Protein AF-0000000076972219 (afdb_homodimer)

Sequence (368 aa):
ITGEPAECATISSIALSGAQHPRTIQLRALVGNQVVLILVDSGITHTFVDQALLSRISVTTKQLPVPLQVKVANGHIVQCTEIVPQLTWWMQGHNFTNPMQVFLLGGHDIILGMDWLEQWGVMKCHWAEKWIQFQHEGKEIKLQGVLPVQQEVPKEVSVDQLLKWEKGNDVWATAILNHIVMAPITGEPAECATISSIALSGAQHPRTIQLRALVGNQVVLILVDSGITHTFVDQALLSRISVTTKQLPVPLQVKVANGHIVQCTEIVPQLTWWMQGHNFTNPMQVFLLGGHDIILGMDWLEQWGVMKCHWAEKWIQFQHEGKEIKLQGVLPVQQEVPKEVSVDQLLKWEKGNDVWATAILNHIVMAP

Organism: Aegilops tauschii subsp. strangulata (NCBI:txid200361)

Nearest PDB structures (foldseek):
  3s8i-assembly1_B  TM=7.713E-01  e=3.560E-06  Homo sapiens
  7d66-assembly2_L  TM=7.701E-01  e=1.246E-05  Toxoplasma gondii GT1
  4z2z-assembly1_A  TM=7.563E-01  e=1.174E-05  Saccharomyces cerevisiae S288C
  7d66-assembly2_G  TM=7.243E-01  e=1.404E-05  Toxoplasma gondii GT1
  5yq8-assembly2_D  TM=7.476E-01  e=6.627E-05  Leishmania major

Solvent-accessible surface area (backbone atoms only — not comparable to full-atom values): 19389 Å² total; per-residue (Å²): 134,82,70,68,75,55,54,65,36,27,47,20,0,16,57,11,39,25,61,82,49,70,61,38,40,32,34,67,31,30,39,85,91,40,80,39,47,30,38,50,22,41,46,17,47,50,28,33,30,17,50,78,50,50,81,76,37,99,72,71,73,42,75,44,94,55,46,30,35,22,28,22,24,85,63,48,73,44,76,31,46,36,27,28,70,72,44,58,38,38,41,93,91,42,80,47,72,44,55,25,37,40,38,82,24,81,36,32,45,29,36,42,9,30,64,58,53,38,71,36,51,64,29,40,32,26,48,72,77,18,32,40,32,33,57,52,96,91,35,80,45,73,50,68,25,58,66,66,70,73,64,63,71,67,69,86,72,49,74,64,56,57,52,52,45,67,69,49,82,49,66,68,58,58,58,54,44,52,64,62,59,66,52,126,132,81,70,69,75,57,54,66,36,28,47,19,0,16,58,11,39,23,62,82,49,69,61,37,40,32,34,65,31,29,40,86,93,39,81,39,46,31,36,49,21,42,46,16,48,50,27,34,30,18,51,77,51,49,80,75,38,100,73,70,72,41,75,45,95,56,46,29,34,23,28,22,26,87,64,47,73,41,76,31,46,36,27,28,70,72,45,59,36,39,42,94,91,41,79,47,72,43,55,24,36,39,38,80,22,83,35,34,44,28,37,40,8,30,65,58,53,38,70,36,50,64,27,40,33,27,49,72,76,18,32,41,30,33,57,53,95,90,35,80,45,73,49,66,26,58,65,65,70,73,65,63,71,67,70,86,72,51,74,62,56,58,53,51,48,68,69,43,88,53,67,66,58,59,58,54,42,54,65,63,60,66,52,126

InterPro domains:
  IPR021109 Aspartic peptidase domain superfamily [G3DSA:2.40.70.10] (14-144)
  IPR021109 Aspartic peptidase domain superfamily [SSF50630] (22-123)
  IPR032567 RTL1-related [PTHR15503] (34-151)

Radius of gyration: 21.76 Å; Cα contacts (8 Å, |Δi|>4): 841; chains: 2; bounding box: 70×51×50 Å

Structure (mmCIF, N/CA/C/O backbone):
data_AF-0000000076972219-model_v1
#
loop_
_entity.id
_entity.type
_entity.pdbx_description
1 polymer 'Peptidase A2 domain-containing protein'
#
loop_
_atom_site.group_PDB
_atom_site.id
_atom_site.type_symbol
_atom_site.label_atom_id
_atom_site.label_alt_id
_atom_site.label_comp_id
_atom_site.label_asym_id
_atom_site.label_entity_id
_atom_site.label_seq_id
_atom_site.pdbx_PDB_ins_code
_atom_site.Cartn_x
_atom_site.Cartn_y
_atom_site.Cartn_z
_atom_site.occupancy
_atom_site.B_iso_or_equiv
_atom_site.auth_seq_id
_atom_site.auth_comp_id
_atom_site.auth_asym_id
_atom_site.auth_atom_id
_atom_site.pdbx_PDB_model_num
ATOM 1 N N . ILE A 1 1 ? -34.969 -8.594 -4.055 1 29.05 1 ILE A N 1
ATOM 2 C CA . ILE A 1 1 ? -33.656 -8.82 -4.625 1 29.05 1 ILE A CA 1
ATOM 3 C C . ILE A 1 1 ? -32.656 -7.816 -4.035 1 29.05 1 ILE A C 1
ATOM 5 O O . ILE A 1 1 ? -32.719 -6.617 -4.316 1 29.05 1 ILE A O 1
ATOM 9 N N . THR A 1 2 ? -32.344 -7.801 -2.771 1 29.97 2 THR A N 1
ATOM 10 C CA . THR A 1 2 ? -31.422 -6.93 -2.037 1 29.97 2 THR A CA 1
ATOM 11 C C . THR A 1 2 ? -30.016 -7.004 -2.623 1 29.97 2 THR A C 1
ATOM 13 O O . THR A 1 2 ? -29.375 -8.047 -2.555 1 29.97 2 THR A O 1
ATOM 16 N N . GLY A 1 3 ? -29.812 -6.395 -3.727 1 30.91 3 GLY A N 1
ATOM 17 C CA . GLY A 1 3 ? -28.516 -6.418 -4.379 1 30.91 3 GLY A CA 1
ATOM 18 C C . GLY A 1 3 ? -27.375 -6.113 -3.43 1 30.91 3 GLY A C 1
ATOM 19 O O . GLY A 1 3 ? -27.5 -5.281 -2.529 1 30.91 3 GLY A O 1
ATOM 20 N N . GLU A 1 4 ? -26.641 -7.109 -3.104 1 35.5 4 GLU A N 1
ATOM 21 C CA . GLU A 1 4 ? -25.422 -6.965 -2.324 1 35.5 4 GLU A CA 1
ATOM 22 C C . GLU A 1 4 ? -24.625 -5.746 -2.777 1 35.5 4 GLU A C 1
ATOM 24 O O . GLU A 1 4 ? -24.453 -5.52 -3.979 1 35.5 4 GLU A O 1
ATOM 29 N N . PRO A 1 5 ? -24.531 -4.809 -1.929 1 36.31 5 PRO A N 1
ATOM 30 C CA . PRO A 1 5 ? -23.734 -3.641 -2.32 1 36.31 5 PRO A CA 1
ATOM 31 C C . PRO A 1 5 ? -22.406 -4.023 -2.947 1 36.31 5 PRO A C 1
ATOM 33 O O . PRO A 1 5 ? -21.797 -5.02 -2.551 1 36.31 5 PRO A O 1
ATOM 36 N N . ALA A 1 6 ? -22.219 -3.586 -4.105 1 41.25 6 ALA A N 1
ATOM 37 C CA . ALA A 1 6 ? -20.969 -3.752 -4.863 1 41.25 6 ALA A CA 1
ATOM 38 C C . ALA A 1 6 ? -19.766 -3.332 -4.031 1 41.25 6 ALA A C 1
ATOM 40 O O . ALA A 1 6 ? -19.766 -2.258 -3.428 1 41.25 6 ALA A O 1
ATOM 41 N N . GLU A 1 7 ? -19.125 -4.387 -3.588 1 43.09 7 GLU A N 1
ATOM 42 C CA . GLU A 1 7 ? -17.875 -4.078 -2.895 1 43.09 7 GLU A CA 1
ATOM 43 C C . GLU A 1 7 ? -16.922 -3.295 -3.793 1 43.09 7 GLU A C 1
ATOM 45 O O . GLU A 1 7 ? -16.844 -3.562 -4.992 1 43.09 7 GLU A O 1
ATOM 50 N N . CYS A 1 8 ? -16.672 -2.1 -3.488 1 38.78 8 CYS A N 1
ATOM 51 C CA . CYS A 1 8 ? -15.734 -1.283 -4.25 1 38.78 8 CYS A CA 1
ATOM 52 C C . CYS A 1 8 ? -14.305 -1.518 -3.781 1 38.78 8 CYS A C 1
ATOM 54 O O . CYS A 1 8 ? -14.008 -1.41 -2.588 1 38.78 8 CYS A O 1
ATOM 56 N N . ALA A 1 9 ? -13.555 -2.309 -4.641 1 41.62 9 ALA A N 1
ATOM 57 C CA . ALA A 1 9 ? -12.125 -2.438 -4.383 1 41.62 9 ALA A CA 1
ATOM 58 C C . ALA A 1 9 ? -11.352 -1.281 -5.008 1 41.62 9 ALA A C 1
ATOM 60 O O . ALA A 1 9 ? -11.781 -0.706 -6.012 1 41.62 9 ALA A O 1
ATOM 61 N N . THR A 1 10 ? -10.391 -0.695 -4.301 1 42.25 10 THR A N 1
ATOM 62 C CA . THR A 1 10 ? -9.555 0.365 -4.848 1 42.25 10 THR A CA 1
ATOM 63 C C . THR A 1 10 ? -8.172 -0.17 -5.199 1 42.25 10 THR A C 1
ATOM 65 O O . THR A 1 10 ? -7.566 -0.907 -4.418 1 42.25 10 THR A O 1
ATOM 68 N N . ILE A 1 11 ? -7.746 -0.243 -6.477 1 41.88 11 ILE A N 1
ATOM 69 C CA . ILE A 1 11 ? -6.383 -0.553 -6.891 1 41.88 11 ILE A CA 1
ATOM 70 C C . ILE A 1 11 ? -5.605 0.742 -7.117 1 41.88 11 ILE A C 1
ATOM 72 O O . ILE A 1 11 ? -6.102 1.666 -7.766 1 41.88 11 ILE A O 1
ATOM 76 N N . SER A 1 12 ? -4.52 0.849 -6.352 1 43.19 12 SER A N 1
ATOM 77 C CA . SER A 1 12 ? -3.633 2 -6.496 1 43.19 12 SER A CA 1
ATOM 78 C C . SER A 1 12 ? -2.992 2.037 -7.879 1 43.19 12 SER A C 1
ATOM 80 O O . SER A 1 12 ? -2.789 0.994 -8.5 1 43.19 12 SER A O 1
ATOM 82 N N . SER A 1 13 ? -3.057 3.102 -8.469 1 42.66 13 SER A N 1
ATOM 83 C CA . SER A 1 13 ? -2.461 3.277 -9.789 1 42.66 13 SER A CA 1
ATOM 84 C C . SER A 1 13 ? -1.062 2.676 -9.852 1 42.66 13 SER A C 1
ATOM 86 O O . SER A 1 13 ? -0.647 2.156 -10.891 1 42.66 13 SER A O 1
ATOM 88 N N . ILE A 1 14 ? -0.285 2.801 -8.867 1 41.03 14 ILE A N 1
ATOM 89 C CA . ILE A 1 14 ? 1.08 2.289 -8.898 1 41.03 14 ILE A CA 1
ATOM 90 C C . ILE A 1 14 ? 1.061 0.776 -9.102 1 41.03 14 ILE A C 1
ATOM 92 O O . ILE A 1 14 ? 1.914 0.225 -9.797 1 41.03 14 ILE A O 1
ATOM 96 N N . ALA A 1 15 ? 0.106 0.193 -8.359 1 41.69 15 ALA A N 1
ATOM 97 C CA . ALA A 1 15 ? 0.019 -1.25 -8.57 1 41.69 15 ALA A CA 1
ATOM 98 C C . ALA A 1 15 ? -0.103 -1.582 -10.055 1 41.69 15 ALA A C 1
ATOM 100 O O . ALA A 1 15 ? 0.351 -2.639 -10.5 1 41.69 15 ALA A O 1
ATOM 101 N N . LEU A 1 16 ? -0.617 -0.613 -10.742 1 41.38 16 LEU A N 1
ATOM 102 C CA . LEU A 1 16 ? -0.906 -0.917 -12.141 1 41.38 16 LEU A CA 1
ATOM 103 C C . LEU A 1 16 ? 0.247 -0.488 -13.047 1 41.38 16 LEU A C 1
ATOM 105 O O . LEU A 1 16 ? 0.399 -1.004 -14.156 1 41.38 16 LEU A O 1
ATOM 109 N N . SER A 1 17 ? 0.929 0.525 -12.57 1 43 17 SER A N 1
ATOM 110 C CA . SER A 1 17 ? 1.94 0.974 -13.523 1 43 17 SER A CA 1
ATOM 111 C C . SER A 1 17 ? 3.076 -0.036 -13.641 1 43 17 SER A C 1
ATOM 113 O O . SER A 1 17 ? 3.914 0.065 -14.539 1 43 17 SER A O 1
ATOM 115 N N . GLY A 1 18 ? 2.965 -1.168 -13.461 1 41.31 18 GLY A N 1
ATOM 116 C CA . GLY A 1 18 ? 3.949 -2.227 -13.617 1 41.31 18 GLY A CA 1
ATOM 117 C C . GLY A 1 18 ? 5.367 -1.773 -13.32 1 41.31 18 GLY A C 1
ATOM 118 O O . GLY A 1 18 ? 6.332 -2.408 -13.75 1 41.31 18 GLY A O 1
ATOM 119 N N . ALA A 1 19 ? 5.543 -0.464 -12.977 1 40.56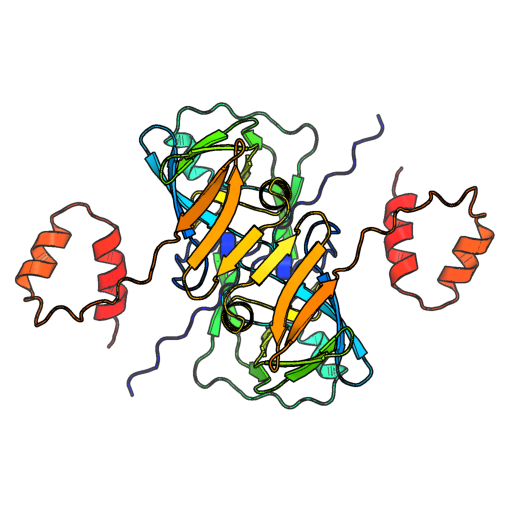 19 ALA A N 1
ATOM 120 C CA . ALA A 1 19 ? 6.945 -0.102 -12.773 1 40.56 19 ALA A CA 1
ATOM 121 C C . ALA A 1 19 ? 7.512 -0.772 -11.523 1 40.56 19 ALA A C 1
ATOM 123 O O . ALA A 1 19 ? 6.887 -0.746 -10.461 1 40.56 19 ALA A O 1
ATOM 124 N N . GLN A 1 20 ? 8.195 -1.859 -11.844 1 47.31 20 GLN A N 1
ATOM 125 C CA . GLN A 1 20 ? 9.016 -2.414 -10.773 1 47.31 20 GLN A CA 1
ATOM 126 C C . GLN A 1 20 ? 9.797 -1.318 -10.055 1 47.31 20 GLN A C 1
ATOM 128 O O . GLN A 1 20 ? 10.727 -0.737 -10.625 1 47.31 20 GLN A O 1
ATOM 133 N N . HIS A 1 21 ? 9.133 -0.581 -9.219 1 55.53 21 HIS A N 1
ATOM 134 C CA . HIS A 1 21 ? 9.906 0.407 -8.484 1 55.53 21 HIS A CA 1
ATOM 135 C C . HIS A 1 21 ? 10.688 -0.245 -7.348 1 55.53 21 HIS A C 1
ATOM 137 O O . HIS A 1 21 ? 10.102 -0.853 -6.449 1 55.53 21 HIS A O 1
ATOM 143 N N . PRO A 1 22 ? 11.961 -0.119 -7.523 1 63.09 22 PRO A N 1
ATOM 144 C CA . PRO A 1 22 ? 12.875 -0.78 -6.59 1 63.09 22 PRO A CA 1
ATOM 145 C C . PRO A 1 22 ? 12.625 -0.369 -5.141 1 63.09 22 PRO A C 1
ATOM 147 O O . PRO A 1 22 ? 13.164 -0.995 -4.219 1 63.09 22 PRO A O 1
ATOM 150 N N . ARG A 1 23 ? 11.562 0.491 -4.961 1 82.19 23 ARG A N 1
ATOM 151 C CA . ARG A 1 23 ? 11.477 0.93 -3.57 1 82.19 23 ARG A CA 1
ATOM 152 C C . ARG A 1 23 ? 10.398 0.162 -2.82 1 82.19 23 ARG A C 1
ATOM 154 O O . ARG A 1 23 ? 10.477 0.002 -1.601 1 82.19 23 ARG A O 1
ATOM 161 N N . THR A 1 24 ? 9.414 -0.461 -3.523 1 90.62 24 THR A N 1
ATOM 162 C CA . THR A 1 24 ? 8.359 -1.229 -2.867 1 90.62 24 THR A CA 1
ATOM 163 C C . THR A 1 24 ? 8.805 -2.674 -2.646 1 90.62 24 THR A C 1
ATOM 165 O O . THR A 1 24 ? 9.781 -3.127 -3.244 1 90.62 24 THR A O 1
ATOM 168 N N . ILE A 1 25 ? 8.148 -3.314 -1.753 1 94.31 25 ILE A N 1
ATOM 169 C CA . ILE A 1 25 ? 8.445 -4.73 -1.558 1 94.31 25 ILE A CA 1
ATOM 170 C C . ILE A 1 25 ? 7.789 -5.555 -2.658 1 94.31 25 ILE A C 1
ATOM 172 O O . ILE A 1 25 ? 6.559 -5.613 -2.748 1 94.31 25 ILE A O 1
ATOM 176 N N . GLN A 1 26 ? 8.617 -6.07 -3.455 1 93.44 26 GLN A N 1
ATOM 177 C CA . GLN A 1 26 ? 8.227 -7.02 -4.488 1 93.44 26 GLN A CA 1
ATOM 178 C C . GLN A 1 26 ? 8.773 -8.414 -4.195 1 93.44 26 GLN A C 1
ATOM 180 O O . GLN A 1 26 ? 9.977 -8.578 -3.979 1 93.44 26 GLN A O 1
ATOM 185 N N . LEU A 1 27 ? 7.859 -9.359 -4.188 1 95.81 27 LEU A N 1
ATOM 186 C CA . LEU A 1 27 ? 8.234 -10.734 -3.883 1 95.81 27 LEU A CA 1
ATOM 187 C C . LEU A 1 27 ? 8.227 -11.594 -5.141 1 95.81 27 LEU A C 1
ATOM 189 O O . LEU A 1 27 ? 7.246 -11.594 -5.891 1 95.81 27 LEU A O 1
ATOM 193 N N . ARG A 1 28 ? 9.328 -12.266 -5.383 1 94.69 28 ARG A N 1
ATOM 194 C CA . ARG A 1 28 ? 9.367 -13.242 -6.465 1 94.69 28 ARG A CA 1
ATOM 195 C C . ARG A 1 28 ? 8.711 -14.555 -6.039 1 94.69 28 ARG A C 1
ATOM 197 O O . ARG A 1 28 ? 8.945 -15.039 -4.93 1 94.69 28 ARG A O 1
ATOM 204 N N . ALA A 1 29 ? 7.863 -15.055 -6.949 1 96.94 29 ALA A N 1
ATOM 205 C CA . ALA A 1 29 ? 7.117 -16.266 -6.625 1 96.94 29 ALA A CA 1
ATOM 206 C C . ALA A 1 29 ? 6.891 -17.125 -7.871 1 96.94 29 ALA A C 1
ATOM 208 O O . ALA A 1 29 ? 7.227 -16.703 -8.984 1 96.94 29 ALA A O 1
ATOM 209 N N . LEU A 1 30 ? 6.445 -18.328 -7.602 1 96.5 30 LEU A N 1
ATOM 210 C CA . LEU A 1 30 ? 6.082 -19.25 -8.68 1 96.5 30 LEU A CA 1
ATOM 211 C C . LEU A 1 30 ? 4.59 -19.562 -8.641 1 96.5 30 LEU A C 1
ATOM 213 O O . LEU A 1 30 ? 4.051 -19.922 -7.586 1 96.5 30 LEU A O 1
ATOM 217 N N . VAL A 1 31 ? 3.959 -19.406 -9.734 1 96.62 31 VAL A N 1
ATOM 218 C CA . VAL A 1 31 ? 2.619 -19.938 -9.984 1 96.62 31 VAL A CA 1
ATOM 219 C C . VAL A 1 31 ? 2.678 -21.016 -11.062 1 96.62 31 VAL A C 1
ATOM 221 O O . VAL A 1 31 ? 2.875 -20.703 -12.242 1 96.62 31 VAL A O 1
ATOM 224 N N . GLY A 1 32 ? 2.365 -22.219 -10.586 1 91.25 32 GLY A N 1
ATOM 225 C CA . GLY A 1 32 ? 2.74 -23.266 -11.516 1 91.25 32 GLY A CA 1
ATOM 226 C C . GLY A 1 32 ? 4.199 -23.203 -11.938 1 91.25 32 GLY A C 1
ATOM 227 O O . GLY A 1 32 ? 5.094 -23.219 -11.086 1 91.25 32 GLY A O 1
ATOM 228 N N . ASN A 1 33 ? 4.457 -23.031 -13.227 1 89.88 33 ASN A N 1
ATOM 229 C CA . ASN A 1 33 ? 5.82 -22.938 -13.734 1 89.88 33 ASN A CA 1
ATOM 230 C C . ASN A 1 33 ? 6.184 -21.516 -14.125 1 89.88 33 ASN A C 1
ATOM 232 O O . ASN A 1 33 ? 7.215 -21.281 -14.758 1 89.88 33 ASN A O 1
ATOM 236 N N . GLN A 1 34 ? 5.355 -20.594 -13.719 1 94.31 34 GLN A N 1
ATOM 237 C CA . GLN A 1 34 ? 5.57 -19.203 -14.102 1 94.31 34 GLN A CA 1
ATOM 238 C C . GLN A 1 34 ? 6.164 -18.406 -12.945 1 94.31 34 GLN A C 1
ATOM 240 O O . GLN A 1 34 ? 5.629 -18.406 -11.836 1 94.31 34 GLN A O 1
ATOM 245 N N . VAL A 1 35 ? 7.305 -17.781 -13.266 1 94.31 35 VAL A N 1
ATOM 246 C CA . VAL A 1 35 ? 7.855 -16.828 -12.312 1 94.31 35 VAL A CA 1
ATOM 247 C C . VAL A 1 35 ? 7.047 -15.531 -12.344 1 94.31 35 VAL A C 1
ATOM 249 O O . VAL A 1 35 ? 6.812 -14.961 -13.414 1 94.31 35 VAL A O 1
ATOM 252 N N . VAL A 1 36 ? 6.605 -15.156 -11.164 1 93.75 36 VAL A N 1
ATOM 253 C CA . VAL A 1 36 ? 5.785 -13.945 -11.109 1 93.75 36 VAL A CA 1
ATOM 254 C C . VAL A 1 36 ? 6.348 -12.992 -10.062 1 93.75 36 VAL A C 1
ATOM 256 O O . VAL A 1 36 ? 7.09 -13.406 -9.164 1 93.75 36 VAL A O 1
ATOM 259 N N . LEU A 1 37 ? 6.059 -11.734 -10.219 1 91.94 37 LEU A N 1
ATOM 260 C CA . LEU A 1 37 ? 6.387 -10.695 -9.25 1 91.94 37 LEU A CA 1
ATOM 261 C C . LEU A 1 37 ? 5.133 -10.195 -8.547 1 91.94 37 LEU A C 1
ATOM 263 O O . LEU A 1 37 ? 4.141 -9.852 -9.195 1 91.94 37 LEU A O 1
ATOM 267 N N . ILE A 1 38 ? 5.227 -10.188 -7.215 1 95.12 38 ILE A N 1
ATOM 268 C CA . ILE A 1 38 ? 4.074 -9.852 -6.387 1 95.12 38 ILE A CA 1
ATOM 269 C C . ILE A 1 38 ? 4.352 -8.578 -5.602 1 95.12 38 ILE A C 1
ATOM 271 O O . ILE A 1 38 ? 5.348 -8.484 -4.879 1 95.12 38 ILE A O 1
ATOM 275 N N . LEU A 1 39 ? 3.543 -7.602 -5.75 1 92.69 39 LEU A N 1
ATOM 276 C CA . LEU A 1 39 ? 3.631 -6.375 -4.965 1 92.69 39 LEU A CA 1
ATOM 277 C C . LEU A 1 39 ? 2.846 -6.508 -3.666 1 92.69 39 LEU A C 1
ATOM 279 O O . LEU A 1 39 ? 1.716 -7 -3.664 1 92.69 39 LEU A O 1
ATOM 283 N N . VAL A 1 40 ? 3.449 -6.176 -2.531 1 95.69 40 VAL A N 1
ATOM 284 C CA . VAL A 1 40 ? 2.746 -6.051 -1.259 1 95.69 40 VAL A CA 1
ATOM 285 C C . VAL A 1 40 ? 2.225 -4.625 -1.096 1 95.69 40 VAL A C 1
ATOM 287 O O . VAL A 1 40 ? 3.01 -3.676 -1.015 1 95.69 40 VAL A O 1
ATOM 290 N N . ASP A 1 41 ? 0.918 -4.492 -1.043 1 90.94 41 ASP A N 1
ATOM 291 C CA . ASP A 1 41 ? 0.322 -3.16 -1.118 1 90.94 41 ASP A CA 1
ATOM 292 C C . ASP A 1 41 ? -0.724 -2.965 -0.022 1 90.94 41 ASP A C 1
ATOM 294 O O . ASP A 1 41 ? -1.854 -3.439 -0.144 1 90.94 41 ASP A O 1
ATOM 298 N N . SER A 1 42 ? -0.325 -2.152 0.995 1 94.06 42 SER A N 1
ATOM 299 C CA . SER A 1 42 ? -1.232 -1.891 2.109 1 94.06 42 SER A CA 1
ATOM 300 C C . SER A 1 42 ? -2.264 -0.829 1.744 1 94.06 42 SER A C 1
ATOM 302 O O . SER A 1 42 ? -3.146 -0.513 2.545 1 94.06 42 SER A O 1
ATOM 304 N N . GLY A 1 43 ? -2.211 -0.337 0.558 1 87.19 43 GLY A N 1
ATOM 305 C CA . GLY A 1 43 ? -3.117 0.714 0.125 1 87.19 43 GLY A CA 1
ATOM 306 C C . GLY A 1 43 ? -4.332 0.187 -0.616 1 87.19 43 GLY A C 1
ATOM 307 O O . GLY A 1 43 ? -5.258 0.942 -0.914 1 87.19 43 GLY A O 1
ATOM 308 N N . ILE A 1 44 ? -4.344 -1.072 -0.904 1 85.38 44 ILE A N 1
ATOM 309 C CA . ILE A 1 44 ? -5.488 -1.611 -1.63 1 85.38 44 ILE A CA 1
ATOM 310 C C . ILE A 1 44 ? -6.203 -2.648 -0.768 1 85.38 44 ILE A C 1
ATOM 312 O O . ILE A 1 44 ? -5.574 -3.33 0.045 1 85.38 44 ILE A O 1
ATOM 316 N N . THR A 1 45 ? -7.473 -2.801 -1.026 1 85.25 45 THR A N 1
ATOM 317 C CA . THR A 1 45 ? -8.305 -3.605 -0.137 1 85.25 45 THR A CA 1
ATOM 318 C C . THR A 1 45 ? -8.242 -5.082 -0.522 1 85.25 45 THR A C 1
ATOM 320 O O . THR A 1 45 ? -8.258 -5.957 0.346 1 85.25 45 THR A O 1
ATOM 323 N N . HIS A 1 46 ? -8.109 -5.32 -1.852 1 89.12 46 HIS A N 1
ATOM 324 C CA . HIS A 1 46 ? -8.195 -6.688 -2.346 1 89.12 46 HIS A CA 1
ATOM 325 C C . HIS A 1 46 ? -6.926 -7.082 -3.098 1 89.12 46 HIS A C 1
ATOM 327 O O . HIS A 1 46 ? -6.168 -6.219 -3.537 1 89.12 46 HIS A O 1
ATOM 333 N N . THR A 1 47 ? -6.789 -8.336 -3.16 1 93.19 47 THR A N 1
ATOM 334 C CA . THR A 1 47 ? -5.711 -8.914 -3.955 1 93.19 47 THR A CA 1
ATOM 335 C C . THR A 1 47 ? -6.133 -9.055 -5.414 1 93.19 47 THR A C 1
ATOM 337 O O . THR A 1 47 ? -7.258 -9.461 -5.703 1 93.19 47 THR A O 1
ATOM 340 N N . PHE A 1 48 ? -5.176 -8.695 -6.289 1 91.56 48 PHE A N 1
ATOM 341 C CA . PHE A 1 48 ? -5.465 -8.711 -7.719 1 91.56 48 PHE A CA 1
ATOM 342 C C . PHE A 1 48 ? -4.445 -9.555 -8.469 1 91.56 48 PHE A C 1
ATOM 344 O O . PHE A 1 48 ? -3.273 -9.609 -8.086 1 91.56 48 PHE A O 1
ATOM 351 N N . VAL A 1 49 ? -4.957 -10.156 -9.539 1 94.31 49 VAL A N 1
ATOM 352 C CA . VAL A 1 49 ? -4.09 -10.844 -10.492 1 94.31 49 VAL A CA 1
ATOM 353 C C . VAL A 1 49 ? -4.27 -10.242 -11.883 1 94.31 49 VAL A C 1
ATOM 355 O O . VAL A 1 49 ? -5.391 -9.93 -12.289 1 94.31 49 VAL A O 1
ATOM 358 N N . ASP A 1 50 ? -3.148 -10.117 -12.562 1 90.75 50 ASP A N 1
ATOM 359 C CA . ASP A 1 50 ? -3.184 -9.547 -13.906 1 90.75 50 ASP A CA 1
ATOM 360 C C . ASP A 1 50 ? -3.867 -10.5 -14.891 1 90.75 50 ASP A C 1
ATOM 362 O O . ASP A 1 50 ? -3.531 -11.688 -14.945 1 90.75 50 ASP A O 1
ATOM 366 N N . GLN A 1 51 ? -4.715 -9.938 -15.617 1 91.62 51 GLN A N 1
ATOM 367 C CA . GLN A 1 51 ? -5.418 -10.711 -16.625 1 91.62 51 GLN A CA 1
ATOM 368 C C . GLN A 1 51 ? -4.438 -11.391 -17.578 1 91.62 51 GLN A C 1
ATOM 370 O O . GLN A 1 51 ? -4.676 -12.516 -18.031 1 91.62 51 GLN A O 1
ATOM 375 N N . ALA A 1 52 ? -3.361 -10.75 -17.906 1 88.75 52 ALA A N 1
ATOM 376 C CA . ALA A 1 52 ? -2.371 -11.281 -18.844 1 88.75 52 ALA A CA 1
ATOM 377 C C . ALA A 1 52 ? -1.726 -12.547 -18.281 1 88.75 52 ALA A C 1
ATOM 379 O O . ALA A 1 52 ? -1.323 -13.43 -19.047 1 88.75 52 ALA A O 1
ATOM 380 N N . LEU A 1 53 ? -1.631 -12.68 -17.047 1 92.44 53 LEU A N 1
ATOM 381 C CA . LEU A 1 53 ? -1.037 -13.852 -16.406 1 92.44 53 LEU A CA 1
ATOM 382 C C . LEU A 1 53 ? -1.954 -15.062 -16.547 1 92.44 53 LEU A C 1
ATOM 384 O O . LEU A 1 53 ? -1.482 -16.203 -16.594 1 92.44 53 LEU A O 1
ATOM 388 N N . LEU A 1 54 ? -3.252 -14.852 -16.609 1 92.75 54 LEU A N 1
ATOM 389 C CA . LEU A 1 54 ? -4.223 -15.938 -16.625 1 92.75 54 LEU A CA 1
ATOM 390 C C . LEU A 1 54 ? -4.016 -16.844 -17.828 1 92.75 54 LEU A C 1
ATOM 392 O O . LEU A 1 54 ? -4.23 -18.047 -17.766 1 92.75 54 LEU A O 1
ATOM 396 N N . SER A 1 55 ? -3.635 -16.172 -18.906 1 88.81 55 SER A N 1
ATOM 397 C CA . SER A 1 55 ? -3.434 -16.938 -20.125 1 88.81 55 SER A CA 1
ATOM 398 C C . SER A 1 55 ? -2.211 -17.844 -20.016 1 88.81 55 SER A C 1
ATOM 400 O O . SER A 1 55 ? -2.066 -18.797 -20.781 1 88.81 55 SER A O 1
ATOM 402 N N . ARG A 1 56 ? -1.407 -17.562 -19.062 1 90.75 56 ARG A N 1
ATOM 403 C CA . ARG A 1 56 ? -0.144 -18.281 -18.938 1 90.75 56 ARG A CA 1
ATOM 404 C C . ARG A 1 56 ? -0.22 -19.344 -17.844 1 90.75 56 ARG A C 1
ATOM 406 O O . ARG A 1 56 ? 0.651 -20.203 -17.734 1 90.75 56 ARG A O 1
ATOM 413 N N . ILE A 1 57 ? -1.278 -19.172 -17.094 1 89.81 57 ILE A N 1
ATOM 414 C CA . ILE A 1 57 ? -1.384 -20.094 -15.969 1 89.81 57 ILE A CA 1
ATOM 415 C C . ILE A 1 57 ? -2.686 -20.891 -16.062 1 89.81 57 ILE A C 1
ATOM 417 O O . ILE A 1 57 ? -3.645 -20.438 -16.703 1 89.81 57 ILE A O 1
ATOM 421 N N . SER A 1 58 ? -2.773 -22.156 -15.695 1 87 58 SER A N 1
ATOM 422 C CA . SER A 1 58 ? -3.936 -23.047 -15.758 1 87 58 SER A CA 1
ATOM 423 C C . SER A 1 58 ? -4.855 -22.828 -14.562 1 87 58 SER A C 1
ATOM 425 O O . SER A 1 58 ? -4.879 -23.641 -13.633 1 87 58 SER A O 1
ATOM 427 N N . VAL A 1 59 ? -5.605 -21.641 -14.609 1 90.25 59 VAL A N 1
ATOM 428 C CA . VAL A 1 59 ? -6.527 -21.406 -13.5 1 90.25 59 VAL A CA 1
ATOM 429 C C . VAL A 1 59 ? -7.93 -21.141 -14.039 1 90.25 59 VAL A C 1
ATOM 431 O O . VAL A 1 59 ? -8.094 -20.719 -15.188 1 90.25 59 VAL A O 1
ATOM 434 N N . THR A 1 60 ? -8.93 -21.453 -13.234 1 91.88 60 THR A N 1
ATOM 435 C CA . THR A 1 60 ? -10.328 -21.188 -13.562 1 91.88 60 THR A CA 1
ATOM 436 C C . THR A 1 60 ? -10.805 -19.906 -12.906 1 91.88 60 THR A C 1
ATOM 438 O O . THR A 1 60 ? -10.5 -19.641 -11.742 1 91.88 60 THR A O 1
ATOM 441 N N . THR A 1 61 ? -11.461 -19.078 -13.695 1 95.31 61 THR A N 1
ATOM 442 C CA . THR A 1 61 ? -12.07 -17.859 -13.172 1 95.31 61 THR A CA 1
ATOM 443 C C . THR A 1 61 ? -13.57 -18.062 -12.969 1 95.31 61 THR A C 1
ATOM 445 O O . THR A 1 61 ? -14.172 -18.969 -13.547 1 95.31 61 THR A O 1
ATOM 448 N N . LYS A 1 62 ? -14.102 -17.344 -12.07 1 96.12 62 LYS A N 1
ATOM 449 C CA . LYS A 1 62 ? -15.539 -17.266 -11.852 1 96.12 62 LYS A CA 1
ATOM 450 C C . LYS A 1 62 ? -16.047 -15.836 -12 1 96.12 62 LYS A C 1
ATOM 452 O O . LYS A 1 62 ? -15.383 -14.891 -11.578 1 96.12 62 LYS A O 1
ATOM 457 N N . GLN A 1 63 ? -17.219 -15.766 -12.531 1 94.31 63 GLN A N 1
ATOM 458 C CA . GLN A 1 63 ? -17.859 -14.461 -12.609 1 94.31 63 GLN A CA 1
ATOM 459 C C . GLN A 1 63 ? -18.375 -14.023 -11.242 1 94.31 63 GLN A C 1
ATOM 461 O O . GLN A 1 63 ? -18.969 -14.82 -10.508 1 94.31 63 GLN A O 1
ATOM 466 N N . LEU A 1 64 ? -18.109 -12.781 -10.961 1 89.62 64 LEU A N 1
ATOM 467 C CA . LEU A 1 64 ? -18.656 -12.227 -9.727 1 89.62 64 LEU A CA 1
ATOM 468 C C . LEU A 1 64 ? -20.156 -11.93 -9.883 1 89.62 64 LEU A C 1
ATOM 470 O O . LEU A 1 64 ? -20.578 -11.422 -10.9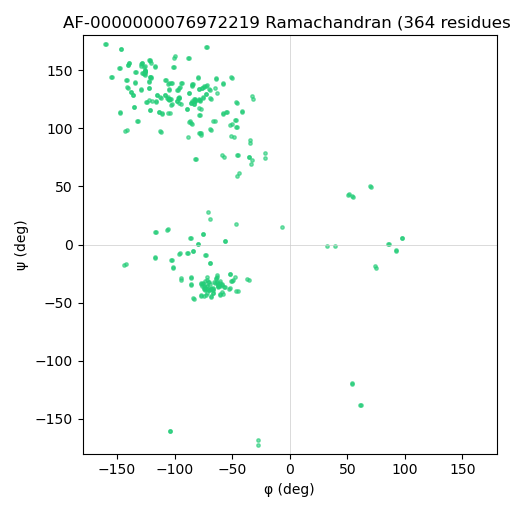22 1 89.62 64 LEU A O 1
ATOM 474 N N . PRO A 1 65 ? -20.922 -12.328 -8.867 1 87.38 65 PRO A N 1
ATOM 475 C CA . PRO A 1 65 ? -22.344 -11.977 -8.961 1 87.38 65 PRO A CA 1
ATOM 476 C C . PRO A 1 65 ? -22.562 -10.469 -9.078 1 87.38 65 PRO A C 1
ATOM 478 O O . PRO A 1 65 ? -23.453 -10.031 -9.82 1 87.38 65 PRO A O 1
ATOM 481 N N . VAL A 1 66 ? -21.844 -9.734 -8.312 1 83.19 66 VAL A N 1
ATOM 482 C CA . VAL A 1 66 ? -21.812 -8.273 -8.375 1 83.19 66 VAL A CA 1
ATOM 483 C C . VAL A 1 66 ? -20.406 -7.789 -8.68 1 83.19 66 VAL A C 1
ATOM 485 O O . VAL A 1 66 ? -19.453 -8.133 -7.973 1 83.19 66 VAL A O 1
ATOM 488 N N . PRO A 1 67 ? -20.375 -7.055 -9.734 1 82.5 67 PRO A N 1
ATOM 489 C CA . PRO A 1 67 ? -19.031 -6.57 -10.062 1 82.5 67 PRO A CA 1
ATOM 490 C C . PRO A 1 67 ? -18.406 -5.758 -8.938 1 82.5 67 PRO A C 1
ATOM 492 O O . PRO A 1 67 ? -19.109 -5.008 -8.242 1 82.5 67 PRO A O 1
ATOM 495 N N . LEU A 1 68 ? -17.156 -6.027 -8.758 1 79.44 68 LEU A N 1
ATOM 496 C CA . LEU A 1 68 ? -16.391 -5.199 -7.832 1 79.44 68 LEU A CA 1
ATOM 497 C C . LEU A 1 68 ? -16 -3.873 -8.477 1 79.44 68 LEU A C 1
ATOM 499 O O . LEU A 1 68 ? -15.477 -3.85 -9.594 1 79.44 68 LEU A O 1
ATOM 503 N N . GLN A 1 69 ? -16.375 -2.816 -7.809 1 76.88 69 GLN A N 1
ATOM 504 C CA . GLN A 1 69 ? -15.977 -1.497 -8.289 1 76.88 69 GLN A CA 1
ATOM 505 C C . GLN A 1 69 ? -14.594 -1.115 -7.773 1 76.88 69 GLN A C 1
ATOM 507 O O . GLN A 1 69 ? -14.352 -1.135 -6.562 1 76.88 69 GLN A O 1
ATOM 512 N N . VAL A 1 70 ? -13.812 -0.886 -8.789 1 71.69 70 VAL A N 1
ATOM 513 C CA . VAL A 1 70 ? -12.445 -0.498 -8.438 1 71.69 70 VAL A CA 1
ATOM 514 C C . VAL A 1 70 ? -12.211 0.964 -8.812 1 71.69 70 VAL A C 1
ATOM 516 O O . VAL A 1 70 ? -12.344 1.341 -9.977 1 71.69 70 VAL A O 1
ATOM 519 N N . LYS A 1 71 ? -12.055 1.731 -7.762 1 64.88 71 LYS A N 1
ATOM 520 C CA . LYS A 1 71 ? -11.703 3.125 -8.016 1 64.88 71 LYS A CA 1
ATOM 521 C C . LYS A 1 71 ? -10.203 3.279 -8.266 1 64.88 71 LYS A C 1
ATOM 523 O O . LYS A 1 71 ? -9.391 2.826 -7.457 1 64.88 71 LYS A O 1
ATOM 528 N N . VAL A 1 72 ? -9.938 3.895 -9.445 1 61.38 72 VAL A N 1
ATOM 529 C CA . VAL A 1 72 ? -8.539 4.086 -9.797 1 61.38 72 VAL A CA 1
ATOM 530 C C . VAL A 1 72 ? -8.117 5.52 -9.484 1 61.38 72 VAL A C 1
ATOM 532 O O . VAL A 1 72 ? -8.961 6.375 -9.219 1 61.38 72 VAL A O 1
ATOM 535 N N . ALA A 1 73 ? -6.816 5.84 -9.344 1 54.44 73 ALA A N 1
ATOM 536 C CA . ALA A 1 73 ? -6.234 7.098 -8.875 1 54.44 73 ALA A CA 1
ATOM 537 C C . ALA A 1 73 ? -6.84 8.289 -9.609 1 54.44 73 ALA A C 1
ATOM 539 O O . ALA A 1 73 ? -6.977 9.375 -9.031 1 54.44 73 ALA A O 1
ATOM 540 N N . ASN A 1 74 ? -7.234 8.141 -10.852 1 55.66 74 ASN A N 1
ATOM 541 C CA . ASN A 1 74 ? -7.742 9.273 -11.609 1 55.66 74 ASN A CA 1
ATOM 542 C C . ASN A 1 74 ? -9.234 9.484 -11.375 1 55.66 74 ASN A C 1
ATOM 544 O O . ASN A 1 74 ? -9.867 10.289 -12.062 1 55.66 74 ASN A O 1
ATOM 548 N N . GLY A 1 75 ? -9.742 8.711 -10.477 1 59.72 75 GLY A N 1
ATOM 549 C CA . GLY A 1 75 ? -11.141 8.898 -10.125 1 59.72 75 GLY A CA 1
ATOM 550 C C . GLY A 1 75 ? -12.086 8.031 -10.938 1 59.72 75 GLY A C 1
ATOM 551 O O . GLY A 1 75 ? -13.281 7.953 -10.641 1 59.72 75 GLY A O 1
ATOM 552 N N . HIS A 1 76 ? -11.477 7.352 -11.883 1 63.91 76 HIS A N 1
ATOM 553 C CA . HIS A 1 76 ? -12.312 6.48 -12.695 1 63.91 76 HIS A CA 1
ATOM 554 C C . HIS A 1 76 ? -12.617 5.176 -11.969 1 63.91 76 HIS A C 1
ATOM 556 O O . HIS A 1 76 ? -11.82 4.711 -11.156 1 63.91 76 HIS A O 1
ATOM 562 N N . ILE A 1 77 ? -13.836 4.738 -12.219 1 67.69 77 ILE A N 1
ATOM 563 C CA . ILE A 1 77 ? -14.258 3.473 -11.625 1 67.69 77 ILE A CA 1
ATOM 564 C C . ILE A 1 77 ? -14.219 2.369 -12.68 1 67.69 77 ILE A C 1
ATOM 566 O O . ILE A 1 77 ? -14.781 2.52 -13.766 1 67.69 77 ILE A O 1
ATOM 570 N N . VAL A 1 78 ? -13.414 1.386 -12.375 1 70.5 78 VAL A N 1
ATOM 571 C CA . VAL A 1 78 ? -13.336 0.21 -13.234 1 70.5 78 VAL A CA 1
ATOM 572 C C . VAL A 1 78 ? -14.008 -0.978 -12.547 1 70.5 78 VAL A C 1
ATOM 574 O O . VAL A 1 78 ? -13.898 -1.14 -11.328 1 70.5 78 VAL A O 1
ATOM 577 N N . GLN A 1 79 ? -14.695 -1.725 -13.43 1 77.5 79 GLN A N 1
ATOM 578 C CA . GLN A 1 79 ? -15.406 -2.875 -12.875 1 77.5 79 GLN A CA 1
ATOM 579 C C . GLN A 1 79 ? -14.586 -4.152 -13.039 1 77.5 79 GLN A C 1
ATOM 581 O O . GLN A 1 79 ? -14.078 -4.438 -14.125 1 77.5 79 GLN A O 1
ATOM 586 N N . CYS A 1 80 ? -14.438 -4.746 -11.93 1 83.25 80 CYS A N 1
ATOM 587 C CA . CYS A 1 80 ? -13.898 -6.102 -11.93 1 83.25 80 CYS A CA 1
ATOM 588 C C . CYS A 1 80 ? -15.016 -7.133 -11.891 1 83.25 80 CYS A C 1
ATOM 590 O O . CYS A 1 80 ? -15.844 -7.121 -10.984 1 83.25 80 CYS A O 1
ATOM 592 N N . THR A 1 81 ? -14.961 -8.062 -12.875 1 90.25 81 THR A N 1
ATOM 593 C CA . THR A 1 81 ? -16.109 -8.953 -13.008 1 90.25 81 THR A CA 1
ATOM 594 C C . THR A 1 81 ? -15.711 -10.398 -12.75 1 90.25 81 THR A C 1
ATOM 596 O O . THR A 1 81 ? -16.578 -11.273 -12.609 1 90.25 81 THR A O 1
ATOM 599 N N . GLU A 1 82 ? -14.445 -10.648 -12.695 1 94.81 82 GLU A N 1
ATOM 600 C CA . GLU A 1 82 ? -13.992 -12.023 -12.555 1 94.81 82 GLU A CA 1
ATOM 601 C C . GLU A 1 82 ? -13.062 -12.18 -11.352 1 94.81 82 GLU A C 1
ATOM 603 O O . GLU A 1 82 ? -12.383 -11.227 -10.961 1 94.81 82 GLU A O 1
ATOM 608 N N . ILE A 1 83 ? -13.109 -13.344 -10.781 1 95.19 83 ILE A N 1
ATOM 609 C CA . ILE A 1 83 ? -12.258 -13.68 -9.648 1 95.19 83 ILE A CA 1
ATOM 610 C C . ILE A 1 83 ? -11.641 -15.062 -9.859 1 95.19 83 ILE A C 1
ATOM 612 O O . ILE A 1 83 ? -12.258 -15.938 -10.477 1 95.19 83 ILE A O 1
ATOM 616 N N . VAL A 1 84 ? -10.383 -15.211 -9.531 1 97.19 84 VAL A N 1
ATOM 617 C CA . VAL A 1 84 ? -9.797 -16.531 -9.289 1 97.19 84 VAL A CA 1
ATOM 618 C C . VAL A 1 84 ? -10.016 -16.922 -7.832 1 97.19 84 VAL A C 1
ATOM 620 O O . VAL A 1 84 ? -9.344 -16.422 -6.934 1 97.19 84 VAL A O 1
ATOM 623 N N . PRO A 1 85 ? -10.898 -17.812 -7.574 1 96.5 85 PRO A N 1
ATOM 624 C CA . PRO A 1 85 ? -11.289 -18.078 -6.184 1 96.5 85 PRO A CA 1
ATOM 625 C C . PRO A 1 85 ? -10.125 -18.594 -5.336 1 96.5 85 PRO A C 1
ATOM 627 O O . PRO A 1 85 ? -10.078 -18.344 -4.129 1 96.5 85 PRO A O 1
ATOM 630 N N . GLN A 1 86 ? -9.281 -19.375 -5.957 1 96.56 86 GLN A N 1
ATOM 631 C CA . GLN A 1 86 ? -8.141 -19.953 -5.258 1 96.56 86 GLN A CA 1
ATOM 632 C C . GLN A 1 86 ? -6.906 -19.984 -6.152 1 96.56 86 GLN A C 1
ATOM 634 O O . GLN A 1 86 ? -6.754 -20.891 -6.98 1 96.56 86 GLN A O 1
ATOM 639 N N . LEU A 1 87 ? -6.105 -19.047 -5.961 1 97.31 87 LEU A N 1
ATOM 640 C CA . LEU A 1 87 ? -4.816 -19.078 -6.641 1 97.31 87 LEU A CA 1
ATOM 641 C C . LEU A 1 87 ? -3.697 -19.453 -5.672 1 97.31 87 LEU A C 1
ATOM 643 O O . LEU A 1 87 ? -3.551 -18.828 -4.617 1 97.31 87 LEU A O 1
ATOM 647 N N . THR A 1 88 ? -2.982 -20.469 -6.023 1 97.31 88 THR A N 1
ATOM 648 C CA . THR A 1 88 ? -1.88 -20.922 -5.188 1 97.31 88 THR A CA 1
ATOM 649 C C . THR A 1 88 ? -0.537 -20.531 -5.793 1 97.31 88 THR A C 1
ATOM 651 O O . THR A 1 88 ? -0.343 -20.625 -7.004 1 97.31 88 THR A O 1
ATOM 654 N N . TRP A 1 89 ? 0.4 -20.078 -4.922 1 97.31 89 TRP A N 1
ATOM 655 C CA . TRP A 1 89 ? 1.748 -19.766 -5.383 1 97.31 89 TRP A CA 1
ATOM 656 C C . TRP A 1 89 ? 2.791 -20.219 -4.367 1 97.31 89 TRP A C 1
ATOM 658 O O . TRP A 1 89 ? 2.473 -20.422 -3.189 1 97.31 89 TRP A O 1
ATOM 668 N N . TRP A 1 90 ? 3.971 -20.469 -4.871 1 97.62 90 TRP A N 1
ATOM 669 C CA . TRP A 1 90 ? 5.125 -20.812 -4.051 1 97.62 90 TRP A CA 1
ATOM 670 C C . TRP A 1 90 ? 6.094 -19.641 -3.947 1 97.62 90 TRP A C 1
ATOM 672 O O . TRP A 1 90 ? 6.391 -18.984 -4.949 1 97.62 90 TRP A O 1
ATOM 682 N N . MET A 1 91 ? 6.5 -19.438 -2.713 1 96.75 91 MET A N 1
ATOM 683 C CA . MET A 1 91 ? 7.406 -18.312 -2.482 1 96.75 91 MET A CA 1
ATOM 684 C C . MET A 1 91 ? 8.375 -18.625 -1.344 1 96.75 91 MET A C 1
ATOM 686 O O . MET A 1 91 ? 7.953 -18.781 -0.197 1 96.75 91 MET A O 1
ATOM 690 N N . GLN A 1 92 ? 9.711 -18.719 -1.727 1 96.88 92 GLN A N 1
ATOM 691 C CA . GLN A 1 92 ? 10.812 -18.875 -0.776 1 96.88 92 GLN A CA 1
ATOM 692 C C . GLN A 1 92 ? 10.539 -20.016 0.205 1 96.88 92 GLN A C 1
ATOM 694 O O . GLN A 1 92 ? 10.672 -19.844 1.418 1 96.88 92 GLN A O 1
ATOM 699 N N . GLY A 1 93 ? 10.062 -21.078 -0.229 1 96.94 93 GLY A N 1
ATOM 700 C CA . GLY A 1 93 ? 9.938 -22.281 0.564 1 96.94 93 GLY A CA 1
ATOM 701 C C . GLY A 1 93 ? 8.547 -22.469 1.152 1 96.94 93 GLY A C 1
ATOM 702 O O . GLY A 1 93 ? 8.297 -23.438 1.877 1 96.94 93 GLY A O 1
ATOM 703 N N . HIS A 1 94 ? 7.57 -21.594 0.796 1 97.88 94 HIS A N 1
ATOM 704 C CA . HIS A 1 94 ? 6.242 -21.641 1.396 1 97.88 94 HIS A CA 1
ATOM 705 C C . HIS A 1 94 ? 5.152 -21.531 0.332 1 97.88 94 HIS A C 1
ATOM 707 O O . HIS A 1 94 ? 5.316 -20.828 -0.665 1 97.88 94 HIS A O 1
ATOM 713 N N . ASN A 1 95 ? 4.035 -22.188 0.636 1 97.62 95 ASN A N 1
ATOM 714 C CA . ASN A 1 95 ? 2.861 -22.094 -0.228 1 97.62 95 ASN A CA 1
ATOM 715 C C . ASN A 1 95 ? 1.805 -21.156 0.354 1 97.62 95 ASN A C 1
ATOM 717 O O . ASN A 1 95 ? 1.558 -21.172 1.562 1 97.62 95 ASN A O 1
ATOM 721 N N . PHE A 1 96 ? 1.273 -20.422 -0.548 1 98.12 96 PHE A N 1
ATOM 722 C CA . PHE A 1 96 ? 0.171 -19.547 -0.189 1 98.12 96 PHE A CA 1
ATOM 723 C C . PHE A 1 96 ? -1.008 -19.734 -1.137 1 98.12 96 PHE A C 1
ATOM 725 O O . PHE A 1 96 ? -0.834 -20.203 -2.264 1 98.12 96 PHE A O 1
ATOM 732 N N . THR A 1 97 ? -2.201 -19.406 -0.642 1 97.75 97 THR A N 1
ATOM 733 C CA . THR A 1 97 ? -3.422 -19.422 -1.439 1 97.75 97 THR A CA 1
ATOM 734 C C . THR A 1 97 ? -4.324 -18.25 -1.073 1 97.75 97 THR A C 1
ATOM 736 O O . THR A 1 97 ? -4.477 -17.922 0.105 1 97.75 97 THR A O 1
ATOM 739 N N . ASN A 1 98 ? -4.824 -17.641 -2.072 1 97.81 98 ASN A N 1
ATOM 740 C CA . ASN A 1 98 ? -5.715 -16.5 -1.857 1 97.81 98 ASN A CA 1
ATOM 741 C C . ASN A 1 98 ? -6.66 -16.297 -3.039 1 97.81 98 ASN A C 1
ATOM 743 O O . ASN A 1 98 ? -6.297 -16.578 -4.184 1 97.81 98 ASN A O 1
ATOM 747 N N . PRO A 1 99 ? -7.91 -15.883 -2.75 1 97 99 PRO A N 1
ATOM 748 C CA . PRO A 1 99 ? -8.703 -15.383 -3.879 1 97 99 PRO A CA 1
ATOM 749 C C . PRO A 1 99 ? -8.109 -14.117 -4.504 1 97 99 PRO A C 1
ATOM 751 O O . PRO A 1 99 ? -7.527 -13.297 -3.797 1 97 99 PRO A O 1
ATOM 754 N N . MET A 1 100 ? -8.211 -14.016 -5.828 1 96.19 100 MET A N 1
ATOM 755 C CA . MET A 1 100 ? -7.652 -12.844 -6.484 1 96.19 100 MET A CA 1
ATOM 756 C C . MET A 1 100 ? -8.617 -12.305 -7.543 1 96.19 100 MET A C 1
ATOM 758 O O . MET A 1 100 ? -9.102 -13.062 -8.383 1 96.19 100 MET A O 1
ATOM 762 N N . GLN A 1 101 ? -8.875 -11.008 -7.449 1 92.38 101 GLN A N 1
ATOM 763 C CA . GLN A 1 101 ? -9.672 -10.344 -8.477 1 92.38 101 GLN A CA 1
ATOM 764 C C . GLN A 1 101 ? -8.875 -10.188 -9.773 1 92.38 101 GLN A C 1
ATOM 766 O O . GLN A 1 101 ? -7.699 -9.836 -9.742 1 92.38 101 GLN A O 1
ATOM 771 N N . VAL A 1 102 ? -9.57 -10.477 -10.883 1 92.56 102 VAL A N 1
ATOM 772 C CA . VAL A 1 102 ? -8.906 -10.352 -12.18 1 92.56 102 VAL A CA 1
ATOM 773 C C . VAL A 1 102 ? -8.977 -8.906 -12.664 1 92.56 102 VAL A C 1
ATOM 775 O O . VAL A 1 102 ? -10.07 -8.344 -12.781 1 92.56 102 VAL A O 1
ATOM 778 N N . PHE A 1 103 ? -7.805 -8.375 -12.906 1 85.62 103 PHE A N 1
ATOM 779 C CA . PHE A 1 103 ? -7.734 -6.977 -13.32 1 85.62 103 PHE A CA 1
ATOM 780 C C . PHE A 1 103 ? -6.57 -6.75 -14.273 1 85.62 103 PHE A C 1
ATOM 782 O O . PHE A 1 103 ? -5.609 -7.523 -14.281 1 85.62 103 PHE A O 1
ATOM 789 N N . LEU A 1 104 ? -6.707 -5.746 -15.156 1 81.06 104 LEU A N 1
ATOM 790 C CA . LEU A 1 104 ? -5.57 -5.352 -15.977 1 81.06 104 LEU A CA 1
ATOM 791 C C . LEU A 1 104 ? -4.594 -4.492 -15.18 1 81.06 104 LEU A C 1
ATOM 793 O O . LEU A 1 104 ? -4.77 -3.273 -15.086 1 81.06 104 LEU A O 1
ATOM 797 N N . LEU A 1 105 ? -3.609 -5.086 -14.648 1 74.44 105 LEU A N 1
ATOM 798 C CA . LEU A 1 105 ? -2.695 -4.387 -13.758 1 74.44 105 LEU A CA 1
ATOM 799 C C . LEU A 1 105 ? -1.6 -3.676 -14.539 1 74.44 105 LEU A C 1
ATOM 801 O O . LEU A 1 105 ? -1.068 -2.656 -14.094 1 74.44 105 LEU A O 1
ATOM 805 N N . GLY A 1 106 ? -1.241 -4.141 -15.664 1 67.69 106 GLY A N 1
ATOM 806 C CA . GLY A 1 106 ? -0.296 -3.5 -16.562 1 67.69 106 GLY A CA 1
ATOM 807 C C . GLY A 1 106 ? 1.142 -3.602 -16.094 1 67.69 106 GLY A C 1
ATOM 808 O O . GLY A 1 106 ? 2.072 -3.496 -16.891 1 67.69 106 GLY A O 1
ATOM 809 N N . GLY A 1 107 ? 1.536 -3.883 -14.828 1 69.12 107 GLY A N 1
ATOM 810 C CA . GLY A 1 107 ? 2.93 -3.852 -14.414 1 69.12 107 GLY A CA 1
ATOM 811 C C . GLY A 1 107 ? 3.271 -4.922 -13.391 1 69.12 107 GLY A C 1
ATOM 812 O O . GLY A 1 107 ? 4.445 -5.242 -13.195 1 69.12 107 GLY A O 1
ATOM 813 N N . HIS A 1 108 ? 2.371 -5.387 -12.859 1 81.88 108 HIS A N 1
ATOM 814 C CA . HIS A 1 108 ? 2.574 -6.453 -11.891 1 81.88 108 HIS A CA 1
ATOM 815 C C . HIS A 1 108 ? 1.746 -7.684 -12.234 1 81.88 108 HIS A C 1
ATOM 817 O O . HIS A 1 108 ? 0.663 -7.566 -12.812 1 81.88 108 HIS A O 1
ATOM 823 N N . ASP A 1 109 ? 2.334 -8.766 -11.828 1 91.25 109 ASP A N 1
ATOM 824 C CA . ASP A 1 109 ? 1.573 -9.992 -12.031 1 91.25 109 ASP A CA 1
ATOM 825 C C . ASP A 1 109 ? 0.465 -10.133 -10.992 1 91.25 109 ASP A C 1
ATOM 827 O O . ASP A 1 109 ? -0.66 -10.516 -11.32 1 91.25 109 ASP A O 1
ATOM 831 N N . ILE A 1 110 ? 0.847 -9.836 -9.797 1 94.12 110 ILE A N 1
ATOM 832 C CA . ILE A 1 110 ? -0.059 -9.961 -8.656 1 94.12 110 ILE A CA 1
ATOM 833 C C . ILE A 1 110 ? 0.168 -8.805 -7.688 1 94.12 110 ILE A C 1
ATOM 835 O O . ILE A 1 110 ? 1.303 -8.359 -7.5 1 94.12 110 ILE A O 1
ATOM 839 N N . ILE A 1 111 ? -0.886 -8.297 -7.117 1 92.19 111 ILE A N 1
ATOM 840 C CA . ILE A 1 111 ? -0.812 -7.336 -6.023 1 92.19 111 ILE A CA 1
ATOM 841 C C . ILE A 1 111 ? -1.537 -7.887 -4.797 1 92.19 111 ILE A C 1
ATOM 843 O O . ILE A 1 111 ? -2.74 -8.156 -4.848 1 92.19 111 ILE A O 1
ATOM 847 N N . LEU A 1 112 ? -0.802 -8.109 -3.754 1 95.75 112 LEU A N 1
ATOM 848 C CA . LEU A 1 112 ? -1.396 -8.539 -2.494 1 95.75 112 LEU A CA 1
ATOM 849 C C . LEU A 1 112 ? -1.916 -7.352 -1.696 1 95.75 112 LEU A C 1
ATOM 851 O O . LEU A 1 112 ? -1.159 -6.43 -1.387 1 95.75 112 LEU A O 1
ATOM 855 N N . GLY A 1 113 ? -3.188 -7.379 -1.416 1 93.88 113 GLY A N 1
ATOM 856 C CA . GLY A 1 113 ? -3.801 -6.289 -0.674 1 93.88 113 GLY A CA 1
ATOM 857 C C . GLY A 1 113 ? -4.086 -6.637 0.774 1 93.88 113 GLY A C 1
ATOM 858 O O . GLY A 1 113 ? -3.494 -7.57 1.321 1 93.88 113 GLY A O 1
ATOM 859 N N . MET A 1 114 ? -4.965 -5.871 1.341 1 94.06 114 MET A N 1
ATOM 860 C CA . MET A 1 114 ? -5.301 -5.965 2.76 1 94.06 114 MET A CA 1
ATOM 861 C C . MET A 1 114 ? -5.949 -7.309 3.078 1 94.06 114 MET A C 1
ATOM 863 O O . MET A 1 114 ? -5.758 -7.855 4.164 1 94.06 114 MET A O 1
ATOM 867 N N . ASP A 1 115 ? -6.688 -7.816 2.141 1 93.81 115 ASP A N 1
ATOM 868 C CA . ASP A 1 115 ? -7.336 -9.102 2.371 1 93.81 115 ASP A CA 1
ATOM 869 C C . ASP A 1 115 ? -6.301 -10.195 2.639 1 93.81 115 ASP A C 1
ATOM 871 O O . ASP A 1 115 ? -6.551 -11.117 3.414 1 93.81 115 ASP A O 1
ATOM 875 N N . TRP A 1 116 ? -5.188 -10.109 2.084 1 97.44 116 TRP A N 1
ATOM 876 C CA . TRP A 1 116 ? -4.098 -11.047 2.35 1 97.44 116 TRP A CA 1
ATOM 877 C C . TRP A 1 116 ? -3.322 -10.641 3.596 1 97.44 116 TRP A C 1
ATOM 879 O O . TRP A 1 116 ? -3.051 -11.469 4.465 1 97.44 116 TRP A O 1
ATOM 889 N N . LEU A 1 117 ? -2.975 -9.391 3.729 1 97.56 117 LEU A N 1
ATOM 890 C CA . LEU A 1 117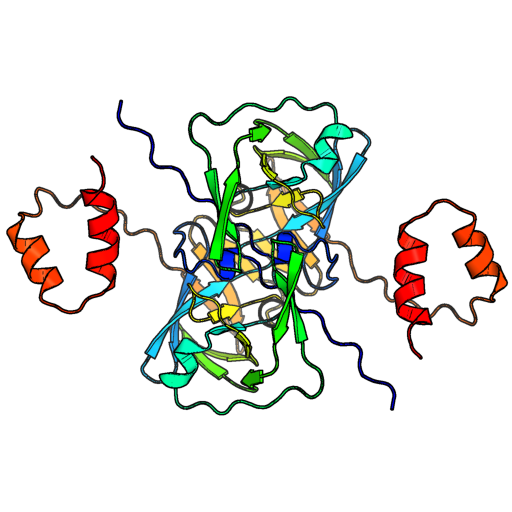 ? -2.156 -8.875 4.816 1 97.56 117 LEU A CA 1
ATOM 891 C C . LEU A 1 117 ? -2.811 -9.141 6.168 1 97.56 117 LEU A C 1
ATOM 893 O O . LEU A 1 117 ? -2.123 -9.445 7.148 1 97.56 117 LEU A O 1
ATOM 897 N N . GLU A 1 118 ? -4.066 -9.094 6.227 1 97.12 118 GLU A N 1
ATOM 898 C CA . GLU A 1 118 ? -4.797 -9.195 7.488 1 97.12 118 GLU A CA 1
ATOM 899 C C . GLU A 1 118 ? -4.766 -10.617 8.039 1 97.12 118 GLU A C 1
ATOM 901 O O . GLU A 1 118 ? -5.113 -10.844 9.195 1 97.12 118 GLU A O 1
ATOM 906 N N . GLN A 1 119 ? -4.285 -11.531 7.289 1 97.25 119 GLN A N 1
ATOM 907 C CA . GLN A 1 119 ? -4.367 -12.938 7.652 1 97.25 119 GLN A CA 1
ATOM 908 C C . GLN A 1 119 ? -3.227 -13.328 8.594 1 97.25 119 GLN A C 1
ATOM 910 O O . GLN A 1 119 ? -3.244 -14.414 9.18 1 97.25 119 GLN A O 1
ATOM 915 N N . TRP A 1 120 ? -2.293 -12.438 8.867 1 97.25 120 TRP A N 1
ATOM 916 C CA . TRP A 1 120 ? -1.03 -12.945 9.391 1 97.25 120 TRP A CA 1
ATOM 917 C C . TRP A 1 120 ? -0.781 -12.43 10.805 1 97.25 120 TRP A C 1
ATOM 919 O O . TRP A 1 120 ? 0.305 -12.617 11.359 1 97.25 120 TRP A O 1
ATOM 929 N N . GLY A 1 121 ? -1.79 -11.812 11.414 1 96.69 121 GLY A N 1
ATOM 930 C CA . GLY A 1 121 ? -1.548 -11.25 12.734 1 96.69 121 GLY A CA 1
ATOM 931 C C . GLY A 1 121 ? -0.483 -10.164 12.734 1 96.69 121 GLY A C 1
ATOM 932 O O . GLY A 1 121 ? -0.474 -9.297 11.867 1 96.69 121 GLY A O 1
ATOM 933 N N . VAL A 1 122 ? 0.337 -10.242 13.75 1 98.19 122 VAL A N 1
ATOM 934 C CA . VAL A 1 122 ? 1.421 -9.273 13.812 1 98.19 122 VAL A CA 1
ATOM 935 C C . VAL A 1 122 ? 2.479 -9.609 12.766 1 98.19 122 VAL A C 1
ATOM 937 O O . VAL A 1 122 ? 2.945 -10.75 12.688 1 98.19 122 VAL A O 1
ATOM 940 N N . MET A 1 123 ? 2.816 -8.648 12.031 1 98.69 123 MET A N 1
ATOM 941 C CA . MET A 1 123 ? 3.84 -8.766 10.992 1 98.69 123 MET A CA 1
ATOM 942 C C . MET A 1 123 ? 4.965 -7.766 11.227 1 98.69 123 MET A C 1
ATOM 944 O O . MET A 1 123 ? 4.711 -6.598 11.539 1 98.69 123 MET A O 1
ATOM 948 N N . LYS A 1 124 ? 6.184 -8.266 11.086 1 98.75 124 LYS A N 1
ATOM 949 C CA . LYS A 1 124 ? 7.328 -7.363 11.062 1 98.75 124 LYS A CA 1
ATOM 950 C C . LYS A 1 124 ? 7.738 -7.027 9.633 1 98.75 124 LYS A C 1
ATOM 952 O O . LYS A 1 124 ? 7.762 -7.902 8.766 1 98.75 124 LYS A O 1
ATOM 957 N N . CYS A 1 125 ? 7.977 -5.805 9.422 1 98.5 125 CYS A N 1
ATOM 958 C CA . CYS A 1 125 ? 8.422 -5.34 8.117 1 98.5 125 CYS A CA 1
ATOM 959 C C . CYS A 1 125 ? 9.672 -4.477 8.242 1 98.5 125 CYS A C 1
ATOM 961 O O . CYS A 1 125 ? 9.758 -3.617 9.117 1 98.5 125 CYS A O 1
ATOM 963 N N . HIS A 1 126 ? 10.656 -4.719 7.434 1 98.31 126 HIS A N 1
ATOM 964 C CA . HIS A 1 126 ? 11.75 -3.777 7.199 1 98.31 126 HIS A CA 1
ATOM 965 C C . HIS A 1 126 ? 11.695 -3.221 5.781 1 98.31 126 HIS A C 1
ATOM 967 O O . HIS A 1 126 ? 12.242 -3.824 4.852 1 98.31 126 HIS A O 1
ATOM 973 N N . TRP A 1 127 ? 11.133 -2.094 5.652 1 97.31 127 TRP A N 1
ATOM 974 C CA . TRP A 1 127 ? 10.773 -1.537 4.352 1 97.31 127 TRP A CA 1
ATOM 975 C C . TRP A 1 127 ? 12.016 -1.207 3.533 1 97.31 127 TRP A C 1
ATOM 977 O O . TRP A 1 127 ? 12.047 -1.435 2.322 1 97.31 127 TRP A O 1
ATOM 987 N N . ALA A 1 128 ? 13.023 -0.724 4.156 1 95.31 128 ALA A N 1
ATOM 988 C CA . ALA A 1 128 ? 14.258 -0.393 3.459 1 95.31 128 ALA A CA 1
ATOM 989 C C . ALA A 1 128 ? 14.984 -1.654 3 1 95.31 128 ALA A C 1
ATOM 991 O O . ALA A 1 128 ? 15.555 -1.688 1.908 1 95.31 128 ALA A O 1
ATOM 992 N N . GLU A 1 129 ? 14.938 -2.633 3.846 1 96.25 129 GLU A N 1
ATOM 993 C CA . GLU A 1 129 ? 15.625 -3.881 3.52 1 96.25 129 GLU A CA 1
ATOM 994 C C . GLU A 1 129 ? 14.703 -4.832 2.76 1 96.25 129 GLU A C 1
ATOM 996 O O . GLU A 1 129 ? 15.125 -5.918 2.355 1 96.25 129 GLU A O 1
ATOM 1001 N N . LYS A 1 130 ? 13.523 -4.57 2.609 1 96.75 130 LYS A N 1
ATOM 1002 C CA . LYS A 1 130 ? 12.555 -5.199 1.714 1 96.75 130 LYS A CA 1
ATOM 1003 C C . LYS A 1 130 ? 12.211 -6.613 2.178 1 96.75 130 LYS A C 1
ATOM 1005 O O . LYS A 1 130 ? 12.211 -7.551 1.376 1 96.75 130 LYS A O 1
ATOM 1010 N N . TRP A 1 131 ? 11.891 -6.695 3.467 1 97.94 131 TRP A N 1
ATOM 1011 C CA . TRP A 1 131 ? 11.414 -8.008 3.885 1 97.94 131 TRP A CA 1
ATOM 1012 C C . TRP A 1 131 ? 10.242 -7.887 4.848 1 97.94 131 TRP A C 1
ATOM 1014 O O . TRP A 1 131 ? 10.047 -6.84 5.473 1 97.94 131 TRP A O 1
ATOM 1024 N N . ILE A 1 132 ? 9.461 -8.961 4.871 1 98.62 132 ILE A N 1
ATOM 1025 C CA . ILE A 1 132 ? 8.352 -9.102 5.809 1 98.62 132 ILE A CA 1
ATOM 1026 C C . ILE A 1 132 ? 8.469 -10.43 6.559 1 98.62 132 ILE A C 1
ATOM 1028 O O . ILE A 1 132 ? 8.977 -11.414 6.02 1 98.62 132 ILE A O 1
ATOM 1032 N N . GLN A 1 133 ? 8.031 -10.438 7.766 1 98.81 133 GLN A N 1
ATOM 1033 C CA . GLN A 1 133 ? 8.125 -11.609 8.633 1 98.81 133 GLN A CA 1
ATOM 1034 C C . GLN A 1 133 ? 6.836 -11.805 9.43 1 98.81 133 GLN A C 1
ATOM 1036 O O . GLN A 1 133 ? 6.312 -10.852 10.016 1 98.81 133 GLN A O 1
ATOM 1041 N N . PHE A 1 134 ? 6.32 -13.008 9.438 1 98.56 134 PHE A N 1
ATOM 1042 C CA . PHE A 1 134 ? 5.062 -13.297 10.117 1 98.56 134 PHE A CA 1
ATOM 1043 C C . PHE A 1 134 ? 4.926 -14.789 10.398 1 98.56 134 PHE A C 1
ATOM 1045 O O . PHE A 1 134 ? 5.77 -15.586 9.977 1 98.56 134 PHE A O 1
ATOM 1052 N N . GLN A 1 135 ? 3.869 -15.125 11.156 1 98.38 135 GLN A N 1
ATOM 1053 C CA . GLN A 1 135 ? 3.588 -16.516 11.477 1 98.38 135 GLN A CA 1
ATOM 1054 C C . GLN A 1 135 ? 2.834 -17.203 10.336 1 98.38 135 GLN A C 1
ATOM 1056 O O . GLN A 1 135 ? 1.802 -16.703 9.883 1 98.38 135 GLN A O 1
ATOM 1061 N N . HIS A 1 136 ? 3.389 -18.281 9.852 1 96.81 136 HIS A N 1
ATOM 1062 C CA . HIS A 1 136 ? 2.791 -19.094 8.805 1 96.81 136 HIS A CA 1
ATOM 1063 C C . HIS A 1 136 ? 2.889 -20.578 9.148 1 96.81 136 HIS A C 1
ATOM 1065 O O . HIS A 1 136 ? 3.986 -21.109 9.352 1 96.81 136 HIS A O 1
ATOM 1071 N N . GLU A 1 137 ? 1.679 -21.219 9.273 1 95.19 137 GLU A N 1
ATOM 1072 C CA . GLU A 1 137 ? 1.604 -22.641 9.578 1 95.19 137 GLU A CA 1
ATOM 1073 C C . GLU A 1 137 ? 2.404 -22.984 10.836 1 95.19 137 GLU A C 1
ATOM 1075 O O . GLU A 1 137 ? 3.201 -23.922 10.836 1 95.19 137 GLU A O 1
ATOM 1080 N N . GLY A 1 138 ? 2.287 -22.141 11.805 1 94.5 138 GLY A N 1
ATOM 1081 C CA . GLY A 1 138 ? 2.859 -22.391 13.117 1 94.5 138 GLY A CA 1
ATOM 1082 C C . GLY A 1 138 ? 4.32 -21.984 13.227 1 94.5 138 GLY A C 1
ATOM 1083 O O . GLY A 1 138 ? 4.941 -22.156 14.273 1 94.5 138 GLY A O 1
ATOM 1084 N N . LYS A 1 139 ? 4.91 -21.453 12.164 1 96.94 139 LYS A N 1
ATOM 1085 C CA . LYS A 1 139 ? 6.305 -21.031 12.172 1 96.94 139 LYS A CA 1
ATOM 1086 C C . LYS A 1 139 ? 6.441 -19.578 11.727 1 96.94 139 LYS A C 1
ATOM 1088 O O . LYS A 1 139 ? 5.699 -19.109 10.859 1 96.94 139 LYS A O 1
ATOM 1093 N N . GLU A 1 140 ? 7.379 -19 12.328 1 97.75 140 GLU A N 1
ATOM 1094 C CA . GLU A 1 140 ? 7.73 -17.656 11.859 1 97.75 140 GLU A CA 1
ATOM 1095 C C . GLU A 1 140 ? 8.555 -17.719 10.578 1 97.75 140 GLU A C 1
ATOM 1097 O O . GLU A 1 140 ? 9.594 -18.391 10.531 1 97.75 140 GLU A O 1
ATOM 1102 N N . ILE A 1 141 ? 8.086 -17.062 9.578 1 98.31 141 ILE A N 1
ATOM 1103 C CA . ILE A 1 141 ? 8.828 -17.078 8.328 1 98.31 141 ILE A CA 1
ATOM 1104 C C . ILE A 1 141 ? 9.188 -15.641 7.938 1 98.31 141 ILE A C 1
ATOM 1106 O O . ILE A 1 141 ? 8.547 -14.688 8.391 1 98.31 141 ILE A O 1
ATOM 1110 N N . LYS A 1 142 ? 10.227 -15.539 7.109 1 98.56 142 LYS A N 1
ATOM 1111 C CA . LYS A 1 142 ? 10.68 -14.266 6.555 1 98.56 142 LYS A CA 1
ATOM 1112 C C . LYS A 1 142 ? 10.734 -14.32 5.031 1 98.56 142 LYS A C 1
ATOM 1114 O O . LYS A 1 142 ? 11.3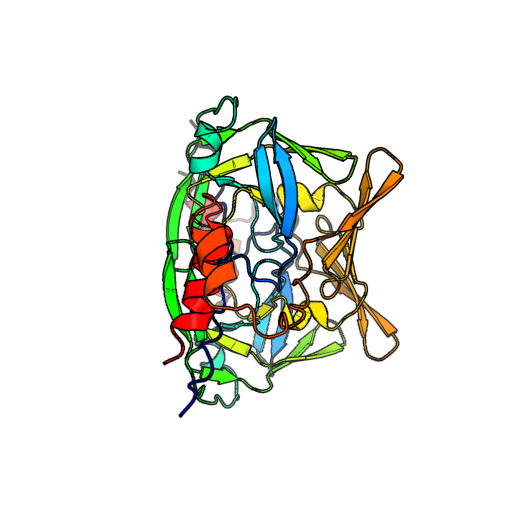28 -15.234 4.457 1 98.56 142 LYS A O 1
ATOM 1119 N N . LEU A 1 143 ? 10.031 -13.438 4.426 1 98.31 143 LEU A N 1
ATOM 1120 C CA . LEU A 1 143 ? 10.055 -13.305 2.971 1 98.31 143 LEU A CA 1
ATOM 1121 C C . LEU A 1 143 ? 10.852 -12.07 2.549 1 98.31 143 LEU A C 1
ATOM 1123 O O . LEU A 1 143 ? 10.578 -10.961 3.008 1 98.31 143 LEU A O 1
ATOM 1127 N N . GLN A 1 144 ? 11.805 -12.305 1.728 1 97.56 144 GLN A N 1
ATOM 1128 C CA . GLN A 1 144 ? 12.688 -11.242 1.247 1 97.56 144 GLN A CA 1
ATOM 1129 C C . GLN A 1 144 ? 12.25 -10.742 -0.124 1 97.56 144 GLN A C 1
ATOM 1131 O O . GLN A 1 144 ? 12.078 -11.531 -1.056 1 97.56 144 GLN A O 1
ATOM 1136 N N . GLY A 1 145 ? 12.008 -9.422 -0.172 1 96.25 145 GLY A N 1
ATOM 1137 C CA . GLY A 1 145 ? 11.734 -8.812 -1.462 1 96.25 145 GLY A CA 1
ATOM 1138 C C . GLY A 1 145 ? 12.961 -8.711 -2.35 1 96.25 145 GLY A C 1
ATOM 1139 O O . GLY A 1 145 ? 14.078 -8.945 -1.897 1 96.25 145 GLY A O 1
ATOM 1140 N N . VAL A 1 146 ? 12.672 -8.359 -3.584 1 90.44 146 VAL A N 1
ATOM 1141 C CA . VAL A 1 146 ? 13.734 -8.141 -4.555 1 90.44 146 VAL A CA 1
ATOM 1142 C C . VAL A 1 146 ? 14.531 -6.891 -4.188 1 90.44 146 VAL A C 1
ATOM 1144 O O . VAL A 1 146 ? 13.953 -5.84 -3.91 1 90.44 146 VAL A O 1
ATOM 1147 N N . LEU A 1 147 ? 15.805 -7.012 -4.051 1 87.69 147 LEU A N 1
ATOM 1148 C CA . LEU A 1 147 ? 16.688 -5.887 -3.738 1 87.69 147 LEU A CA 1
ATOM 1149 C C . LEU A 1 147 ? 17.25 -5.273 -5.012 1 87.69 147 LEU A C 1
ATOM 1151 O O . LEU A 1 147 ? 17.469 -5.98 -6 1 87.69 147 LEU A O 1
ATOM 1155 N N . PRO A 1 148 ? 17.25 -3.922 -4.902 1 70.88 148 PRO A N 1
ATOM 1156 C CA . PRO A 1 148 ? 17.859 -3.314 -6.082 1 70.88 148 PRO A CA 1
ATOM 1157 C C . PRO A 1 148 ? 19.266 -3.85 -6.355 1 70.88 148 PRO A C 1
ATOM 1159 O O . PRO A 1 148 ? 20 -4.16 -5.418 1 70.88 148 PRO A O 1
ATOM 1162 N N . VAL A 1 149 ? 19.438 -4.535 -7.414 1 56.5 149 VAL A N 1
ATOM 1163 C CA . VAL A 1 149 ? 20.766 -5.027 -7.773 1 56.5 149 VAL A CA 1
ATOM 1164 C C . VAL A 1 149 ? 21.781 -3.895 -7.676 1 56.5 149 VAL A C 1
ATOM 1166 O O . VAL A 1 149 ? 21.562 -2.811 -8.219 1 56.5 149 VAL A O 1
ATOM 1169 N N . GLN A 1 150 ? 22.391 -3.834 -6.469 1 46.62 150 GLN A N 1
ATOM 1170 C CA . GLN A 1 150 ? 23.531 -2.934 -6.559 1 46.62 150 GLN A CA 1
ATOM 1171 C C . GLN A 1 150 ? 24.203 -3.039 -7.922 1 46.62 150 GLN A C 1
ATOM 1173 O O . GLN A 1 150 ? 24.625 -4.125 -8.336 1 46.62 150 GLN A O 1
ATOM 1178 N N . GLN A 1 151 ? 23.625 -2.492 -8.898 1 38.06 151 GLN A N 1
ATOM 1179 C CA . GLN A 1 151 ? 24.438 -2.484 -10.109 1 38.06 151 GLN A CA 1
ATOM 1180 C C . GLN A 1 151 ? 25.922 -2.346 -9.773 1 38.06 151 GLN A C 1
ATOM 1182 O O . GLN A 1 151 ? 26.328 -1.342 -9.195 1 38.06 151 GLN A O 1
ATOM 1187 N N . GLU A 1 152 ? 26.547 -3.307 -9.203 1 35.25 152 GLU A N 1
ATOM 1188 C CA . GLU A 1 152 ? 27.938 -3.074 -9.562 1 35.25 152 GLU A CA 1
ATOM 1189 C C . GLU A 1 152 ? 28.062 -2.488 -10.969 1 35.25 152 GLU A C 1
ATOM 1191 O O . GLU A 1 152 ? 27.516 -3.035 -11.922 1 35.25 152 GLU A O 1
ATOM 1196 N N . VAL A 1 153 ? 28 -1.206 -11.094 1 34.19 153 VAL A N 1
ATOM 1197 C CA . VAL A 1 153 ? 28.484 -0.728 -12.383 1 34.19 153 VAL A CA 1
ATOM 1198 C C . VAL A 1 153 ? 29.406 -1.77 -13.016 1 34.19 153 VAL A C 1
ATOM 1200 O O . VAL A 1 153 ? 30.469 -2.072 -12.469 1 34.19 153 VAL A O 1
ATOM 1203 N N . PRO A 1 154 ? 28.875 -2.869 -13.547 1 35.25 154 PRO A N 1
ATOM 1204 C CA . PRO A 1 154 ? 29.922 -3.594 -14.25 1 35.25 154 PRO A CA 1
ATOM 1205 C C . PRO A 1 154 ? 30.969 -2.662 -14.867 1 35.25 154 PRO A C 1
ATOM 1207 O O . PRO A 1 154 ? 30.656 -1.53 -15.234 1 35.25 154 PRO A O 1
ATOM 1210 N N . LYS A 1 155 ? 32.312 -2.824 -14.648 1 34.53 155 LYS A N 1
ATOM 1211 C CA . LYS A 1 155 ? 33.219 -2.186 -15.586 1 34.53 155 LYS A CA 1
ATOM 1212 C C . LYS A 1 155 ? 32.594 -2.027 -16.969 1 34.53 155 LYS A C 1
ATOM 1214 O O . LYS A 1 155 ? 31.594 -2.697 -17.281 1 34.53 155 LYS A O 1
ATOM 1219 N N . GLU A 1 156 ? 33.312 -1.669 -18.141 1 32.56 156 GLU A N 1
ATOM 1220 C CA . GLU A 1 156 ? 33 -1.498 -19.547 1 32.56 156 GLU A CA 1
ATOM 1221 C C . GLU A 1 156 ? 32.156 -2.658 -20.078 1 32.56 156 GLU A C 1
ATOM 1223 O O . GLU A 1 156 ? 32.656 -3.785 -20.188 1 32.56 156 GLU A O 1
ATOM 1228 N N . VAL A 1 157 ? 31.109 -2.955 -19.641 1 34.09 157 VAL A N 1
ATOM 1229 C CA . VAL A 1 157 ? 30.438 -3.957 -20.469 1 34.09 157 VAL A CA 1
ATOM 1230 C C . VAL A 1 157 ? 30.516 -3.555 -21.938 1 34.09 157 VAL A C 1
ATOM 1232 O O . VAL A 1 157 ? 30.078 -2.463 -22.312 1 34.09 157 VAL A O 1
ATOM 1235 N N . SER A 1 158 ? 31.422 -4.172 -22.656 1 35.12 158 SER A N 1
ATOM 1236 C CA . SER A 1 158 ? 31.578 -3.939 -24.094 1 35.12 158 SER A CA 1
ATOM 1237 C C . SER A 1 158 ? 30.25 -4.059 -24.812 1 35.12 158 SER A C 1
ATOM 1239 O O . SER A 1 158 ? 29.312 -4.684 -24.312 1 35.12 158 SER A O 1
ATOM 1241 N N . VAL A 1 159 ? 30 -3.219 -25.844 1 36.44 159 VAL A N 1
ATOM 1242 C CA . VAL A 1 159 ? 28.891 -3.289 -26.797 1 36.44 159 VAL A CA 1
ATOM 1243 C C . VAL A 1 159 ? 28.562 -4.75 -27.094 1 36.44 159 VAL A C 1
ATOM 1245 O O . VAL A 1 159 ? 27.391 -5.117 -27.219 1 36.44 159 VAL A O 1
ATOM 1248 N N . ASP A 1 160 ? 29.578 -5.547 -27.016 1 38.88 160 ASP A N 1
ATOM 1249 C CA . ASP A 1 160 ? 29.453 -6.934 -27.453 1 38.88 160 ASP A CA 1
ATOM 1250 C C . ASP A 1 160 ? 28.641 -7.742 -26.438 1 38.88 160 ASP A C 1
ATOM 1252 O O . ASP A 1 160 ? 27.812 -8.578 -26.828 1 38.88 160 ASP A O 1
ATOM 1256 N N . GLN A 1 161 ? 28.812 -7.488 -25.203 1 41.53 161 GLN A N 1
ATOM 1257 C CA . GLN A 1 161 ? 28.094 -8.297 -24.219 1 41.53 161 GLN A CA 1
ATOM 1258 C C . GLN A 1 161 ? 26.625 -7.875 -24.125 1 41.53 161 GLN A C 1
ATOM 1260 O O . GLN A 1 161 ? 25.75 -8.719 -23.953 1 41.53 161 GLN A O 1
ATOM 1265 N N . LEU A 1 162 ? 26.469 -6.609 -24.312 1 41.66 162 LEU A N 1
ATOM 1266 C CA . LEU A 1 162 ? 25.094 -6.117 -24.391 1 41.66 162 LEU A CA 1
ATOM 1267 C C . LEU A 1 162 ? 24.359 -6.73 -25.594 1 41.66 162 LEU A C 1
ATOM 1269 O O . LEU A 1 162 ? 23.188 -7.09 -25.484 1 41.66 162 LEU A O 1
ATOM 1273 N N . LEU A 1 163 ? 25.031 -6.945 -26.656 1 38.09 163 LEU A N 1
ATOM 1274 C CA . LEU A 1 163 ? 24.5 -7.582 -27.859 1 38.09 163 LEU A CA 1
ATOM 1275 C C . LEU A 1 163 ? 24.234 -9.062 -27.609 1 38.09 163 LEU A C 1
ATOM 1277 O O . LEU A 1 163 ? 23.266 -9.617 -28.141 1 38.09 163 LEU A O 1
ATOM 1281 N N . LYS A 1 164 ? 24.953 -9.695 -26.812 1 43.19 164 LYS A N 1
ATOM 1282 C CA . LYS A 1 164 ? 24.703 -11.109 -26.562 1 43.19 164 LYS A CA 1
ATOM 1283 C C . LYS A 1 164 ? 23.469 -11.312 -25.703 1 43.19 164 LYS A C 1
ATOM 1285 O O . LYS A 1 164 ? 22.719 -12.281 -25.875 1 43.19 164 LYS A O 1
ATOM 1290 N N . TRP A 1 165 ? 23.297 -10.453 -24.734 1 40.62 165 TRP A N 1
ATOM 1291 C CA . TRP A 1 165 ? 22.078 -10.586 -23.938 1 40.62 165 TRP A CA 1
ATOM 1292 C C . TRP A 1 165 ? 20.844 -10.242 -24.766 1 40.62 165 TRP A C 1
ATOM 1294 O O . TRP A 1 165 ? 19.781 -10.82 -24.562 1 40.62 165 TRP A O 1
ATOM 1304 N N . GLU A 1 166 ? 20.828 -9.25 -25.688 1 37.12 166 GLU A N 1
ATOM 1305 C CA . GLU A 1 166 ? 19.734 -9.055 -26.625 1 37.12 166 GLU A CA 1
ATOM 1306 C C . GLU A 1 166 ? 19.422 -10.344 -27.391 1 37.12 166 GLU A C 1
ATOM 1308 O O . GLU A 1 166 ? 18.266 -10.594 -27.75 1 37.12 166 GLU A O 1
ATOM 1313 N N . LYS A 1 167 ? 20.484 -11.008 -27.688 1 40.25 167 LYS A N 1
ATOM 1314 C CA . LYS A 1 167 ? 20.172 -12.227 -28.406 1 40.25 167 LYS A CA 1
ATOM 1315 C C . LYS A 1 167 ? 19.453 -13.234 -27.516 1 40.25 167 LYS A C 1
ATOM 1317 O O . LYS A 1 167 ? 18.75 -14.117 -28.016 1 40.25 167 LYS A O 1
ATOM 1322 N N . GLY A 1 168 ? 19.812 -13.367 -26.25 1 34.47 168 GLY A N 1
ATOM 1323 C CA . GLY A 1 168 ? 19.078 -14.297 -25.391 1 34.47 168 GLY A CA 1
ATOM 1324 C C . GLY A 1 168 ? 17.875 -13.664 -24.719 1 34.47 168 GLY A C 1
ATOM 1325 O O . GLY A 1 168 ? 18.016 -12.734 -23.922 1 34.47 168 GLY A O 1
ATOM 1326 N N . ASN A 1 169 ? 16.594 -13.719 -25.281 1 33.34 169 ASN A N 1
ATOM 1327 C CA . ASN A 1 169 ? 15.195 -13.367 -25.094 1 33.34 169 ASN A CA 1
ATOM 1328 C C . ASN A 1 169 ? 14.938 -12.805 -23.703 1 33.34 169 ASN A C 1
ATOM 1330 O O . ASN A 1 169 ? 13.844 -12.969 -23.156 1 33.34 169 ASN A O 1
ATOM 1334 N N . ASP A 1 170 ? 16.016 -12.469 -23.078 1 34.06 170 ASP A N 1
ATOM 1335 C CA . ASP A 1 170 ? 15.711 -12 -21.734 1 34.06 170 ASP A CA 1
ATOM 1336 C C . ASP A 1 170 ? 15.156 -10.57 -21.766 1 34.06 170 ASP A C 1
ATOM 1338 O O . ASP A 1 170 ? 15.828 -9.648 -22.219 1 34.06 170 ASP A O 1
ATOM 1342 N N . VAL A 1 171 ? 13.891 -10.258 -21.766 1 34.56 171 VAL A N 1
ATOM 1343 C CA . VAL A 1 171 ? 13.07 -9.047 -21.797 1 34.56 171 VAL A CA 1
ATOM 1344 C C . VAL A 1 171 ? 13.555 -8.062 -20.734 1 34.56 171 VAL A C 1
ATOM 1346 O O . VAL A 1 171 ? 13.547 -6.852 -20.953 1 34.56 171 VAL A O 1
ATOM 1349 N N . TRP A 1 172 ? 14.062 -8.492 -19.688 1 34.06 172 TRP A N 1
ATOM 1350 C CA . TRP A 1 172 ? 14.484 -7.566 -18.641 1 34.06 172 TRP A CA 1
ATOM 1351 C C . TRP A 1 172 ? 15.711 -6.777 -19.062 1 34.06 172 TRP A C 1
ATOM 1353 O O . TRP A 1 172 ? 15.859 -5.605 -18.719 1 34.06 172 TRP A O 1
ATOM 1363 N N . ALA A 1 173 ? 16.625 -7.375 -19.891 1 33.38 173 ALA A N 1
ATOM 1364 C CA . ALA A 1 173 ? 17.828 -6.695 -20.344 1 33.38 173 ALA A CA 1
ATOM 1365 C C . ALA A 1 173 ? 17.484 -5.527 -21.266 1 33.38 173 ALA A C 1
ATOM 1367 O O . ALA A 1 173 ? 18.094 -4.457 -21.172 1 33.38 173 ALA A O 1
ATOM 1368 N N . THR A 1 174 ? 16.547 -5.711 -22.141 1 36.97 174 THR A N 1
ATOM 1369 C CA . THR A 1 174 ? 16.172 -4.637 -23.062 1 36.97 174 THR A CA 1
ATOM 1370 C C . THR A 1 174 ? 15.609 -3.443 -22.297 1 36.97 174 THR A C 1
ATOM 1372 O O . THR A 1 174 ? 15.891 -2.293 -22.641 1 36.97 174 THR A O 1
ATOM 1375 N N . ALA A 1 175 ? 14.93 -3.613 -21.219 1 33.53 175 ALA A N 1
ATOM 1376 C CA . ALA A 1 175 ? 14.32 -2.512 -20.484 1 33.53 175 ALA A CA 1
ATOM 1377 C C . ALA A 1 175 ? 15.367 -1.724 -19.703 1 33.53 175 ALA A C 1
ATOM 1379 O O . ALA A 1 175 ? 15.32 -0.492 -19.656 1 33.53 175 ALA A O 1
ATOM 1380 N N . ILE A 1 176 ? 16.344 -2.293 -19.234 1 34.06 176 ILE A N 1
ATOM 1381 C CA . ILE A 1 176 ? 17.438 -1.593 -18.578 1 34.06 176 ILE A CA 1
ATOM 1382 C C . ILE A 1 176 ? 18.266 -0.846 -19.625 1 34.06 176 ILE A C 1
ATOM 1384 O O . ILE A 1 176 ? 18.656 0.308 -19.406 1 34.06 176 ILE A O 1
ATOM 1388 N N . LEU A 1 177 ? 18.406 -1.403 -20.75 1 34.09 177 LEU A N 1
ATOM 1389 C CA . LEU A 1 177 ? 19.234 -0.789 -21.781 1 34.09 177 LEU A CA 1
ATOM 1390 C C . LEU A 1 177 ? 18.594 0.501 -22.297 1 34.09 177 LEU A C 1
ATOM 1392 O O . LEU A 1 177 ? 19.281 1.487 -22.531 1 34.09 177 LEU A O 1
ATOM 1396 N N . ASN A 1 178 ? 17.359 0.401 -22.516 1 35.25 178 ASN A N 1
ATOM 1397 C CA . ASN A 1 178 ? 16.734 1.619 -23.016 1 35.25 178 ASN A CA 1
ATOM 1398 C C . ASN A 1 178 ? 16.812 2.752 -21.984 1 35.25 178 ASN A C 1
ATOM 1400 O O . ASN A 1 178 ? 16.859 3.926 -22.359 1 35.25 178 ASN A O 1
ATOM 1404 N N . HIS A 1 179 ? 16.859 2.479 -20.75 1 33.16 179 HIS A N 1
ATOM 1405 C CA . HIS A 1 179 ? 17.016 3.545 -19.766 1 33.16 179 HIS A CA 1
ATOM 1406 C C . HIS A 1 179 ? 18.438 4.078 -19.75 1 33.16 179 HIS A C 1
ATOM 1408 O O . HIS A 1 179 ? 18.656 5.258 -19.453 1 33.16 179 HIS A O 1
ATOM 1414 N N . ILE A 1 180 ? 19.391 3.219 -19.922 1 32.91 180 ILE A N 1
ATOM 1415 C CA . ILE A 1 180 ? 20.766 3.701 -19.969 1 32.91 180 ILE A CA 1
ATOM 1416 C C . ILE A 1 180 ? 21.016 4.426 -21.281 1 32.91 180 ILE A C 1
ATOM 1418 O O . ILE A 1 180 ? 21.688 5.457 -21.312 1 32.91 180 ILE A O 1
ATOM 1422 N N . VAL A 1 181 ? 20.531 3.842 -22.406 1 30.98 181 VAL A N 1
ATOM 1423 C CA . VAL A 1 181 ? 20.906 4.41 -23.703 1 30.98 181 VAL A CA 1
ATOM 1424 C C . VAL A 1 181 ? 20.172 5.723 -23.922 1 30.98 181 VAL A C 1
ATOM 1426 O O . VAL A 1 181 ? 20.578 6.535 -24.766 1 30.98 181 VAL A O 1
ATOM 1429 N N . MET A 1 182 ? 18.922 5.77 -23.5 1 28.67 182 MET A N 1
ATOM 1430 C CA . MET A 1 182 ? 18.25 6.988 -23.953 1 28.67 182 MET A CA 1
ATOM 1431 C C . MET A 1 182 ? 18.719 8.195 -23.141 1 28.67 182 MET A C 1
ATOM 1433 O O . MET A 1 182 ? 18.031 9.203 -23.078 1 28.67 182 MET A O 1
ATOM 1437 N N . ALA A 1 183 ? 19.734 7.961 -22.344 1 29.02 183 ALA A N 1
ATOM 1438 C CA . ALA A 1 183 ? 20.344 9.242 -22 1 29.02 183 ALA A CA 1
ATOM 1439 C C . ALA A 1 183 ? 20.953 9.906 -23.234 1 29.02 183 ALA A C 1
ATOM 1441 O O . ALA A 1 183 ? 21.703 9.273 -23.984 1 29.02 183 ALA A O 1
ATOM 1442 N N . PRO A 1 184 ? 20.234 10.945 -23.656 1 32.25 184 PRO A N 1
ATOM 1443 C CA . PRO A 1 184 ? 21.031 11.656 -24.656 1 32.25 184 PRO A CA 1
ATOM 1444 C C . PRO A 1 184 ? 22.406 12.055 -24.125 1 32.25 184 PRO A C 1
ATOM 1446 O O . PRO A 1 184 ? 22.594 12.203 -22.906 1 32.25 184 PRO A O 1
ATOM 1449 N N . ILE B 1 1 ? 24.016 19.859 -19.609 1 28.97 1 ILE B N 1
ATOM 1450 C CA . ILE B 1 1 ? 22.781 19.953 -18.828 1 28.97 1 ILE B CA 1
ATOM 1451 C C . ILE B 1 1 ? 22.203 18.562 -18.625 1 28.97 1 ILE B C 1
ATOM 1453 O O . ILE B 1 1 ? 21.688 17.953 -19.578 1 28.97 1 ILE B O 1
ATOM 1457 N N . THR B 1 2 ? 22.828 17.625 -17.984 1 29.88 2 THR B N 1
ATOM 1458 C CA . THR B 1 2 ? 22.422 16.25 -17.719 1 29.88 2 THR B CA 1
ATOM 1459 C C . THR B 1 2 ? 21.109 16.203 -16.938 1 29.88 2 THR B C 1
ATOM 1461 O O . THR B 1 2 ? 21.047 16.672 -15.797 1 29.88 2 THR B O 1
ATOM 1464 N N . GLY B 1 3 ? 20.031 16.422 -17.594 1 30.08 3 GLY B N 1
ATOM 1465 C CA . GLY B 1 3 ? 18.734 16.422 -16.953 1 30.08 3 GLY B CA 1
ATOM 1466 C C . GLY B 1 3 ? 18.516 15.234 -16.031 1 30.08 3 GLY B C 1
ATOM 1467 O O . GLY B 1 3 ? 18.953 14.125 -16.328 1 30.08 3 GLY B O 1
ATOM 1468 N N . GLU B 1 4 ? 18.547 15.5 -14.789 1 35.31 4 GLU B N 1
ATOM 1469 C CA . GLU B 1 4 ? 18.219 14.5 -13.773 1 35.31 4 GLU B CA 1
ATOM 1470 C C . GLU B 1 4 ? 17 13.664 -14.195 1 35.31 4 GLU B C 1
ATOM 1472 O O . GLU B 1 4 ? 16.016 14.203 -14.68 1 35.31 4 GLU B O 1
ATOM 1477 N N . PRO B 1 5 ? 17.234 12.445 -14.398 1 35.38 5 PRO B N 1
ATOM 1478 C CA . PRO B 1 5 ? 16.109 11.602 -14.773 1 35.38 5 PRO B CA 1
ATOM 1479 C C . PRO B 1 5 ? 14.883 11.828 -13.875 1 35.38 5 PRO B C 1
ATOM 1481 O O . PRO B 1 5 ? 15.031 12.094 -12.68 1 35.38 5 PRO B O 1
ATOM 1484 N N . ALA B 1 6 ? 13.844 12.164 -14.484 1 40.22 6 ALA B N 1
ATOM 1485 C CA . ALA B 1 6 ? 12.547 12.367 -13.852 1 40.22 6 ALA B CA 1
ATOM 1486 C C . ALA B 1 6 ? 12.164 11.164 -13 1 40.22 6 ALA B C 1
ATOM 1488 O O . ALA B 1 6 ? 12.242 10.016 -13.453 1 40.22 6 ALA B O 1
ATOM 1489 N N . GLU B 1 7 ? 12.352 11.406 -11.719 1 42.34 7 GLU B N 1
ATOM 1490 C CA . GLU B 1 7 ? 11.891 10.359 -10.82 1 42.34 7 GLU B CA 1
ATOM 1491 C C . GLU B 1 7 ? 10.406 10.078 -11.008 1 42.34 7 GLU B C 1
ATOM 1493 O O . GLU B 1 7 ? 9.617 11 -11.234 1 42.34 7 GLU B O 1
ATOM 1498 N N . CYS B 1 8 ? 10.07 8.953 -11.469 1 38.34 8 CYS B N 1
ATOM 1499 C CA . CYS B 1 8 ? 8.672 8.57 -11.641 1 38.34 8 CYS B CA 1
ATOM 1500 C C . CYS B 1 8 ? 8.102 7.992 -10.352 1 38.34 8 CYS B C 1
ATOM 1502 O O . CYS B 1 8 ? 8.68 7.078 -9.766 1 38.34 8 CYS B O 1
ATOM 1504 N N . ALA B 1 9 ? 7.25 8.852 -9.664 1 41.22 9 ALA B N 1
ATOM 1505 C CA . ALA B 1 9 ? 6.496 8.336 -8.523 1 41.22 9 ALA B CA 1
ATOM 1506 C C . ALA B 1 9 ? 5.199 7.676 -8.977 1 41.22 9 ALA B C 1
ATOM 1508 O O . ALA B 1 9 ? 4.66 8.008 -10.031 1 41.22 9 ALA B O 1
ATOM 1509 N N . THR B 1 10 ? 4.844 6.543 -8.414 1 41.69 10 THR B N 1
ATOM 1510 C CA . THR B 1 10 ? 3.586 5.879 -8.734 1 41.69 10 THR B CA 1
ATOM 1511 C C . THR B 1 10 ? 2.584 6.035 -7.594 1 41.69 10 THR B C 1
ATOM 1513 O O . THR B 1 10 ? 2.936 5.871 -6.426 1 41.69 10 THR B O 1
ATOM 1516 N N . ILE B 1 11 ? 1.462 6.75 -7.73 1 40.88 11 ILE B N 1
ATOM 1517 C CA . ILE B 1 11 ? 0.363 6.793 -6.773 1 40.88 11 ILE B CA 1
ATOM 1518 C C . ILE B 1 11 ? -0.723 5.805 -7.184 1 40.88 11 ILE B C 1
ATOM 1520 O O . ILE B 1 11 ? -1.112 5.75 -8.352 1 40.88 11 ILE B O 1
ATOM 1524 N N . SER B 1 12 ? -0.988 4.906 -6.262 1 42.66 12 SER B N 1
ATOM 1525 C CA . SER B 1 12 ? -2.039 3.92 -6.48 1 42.66 12 SER B CA 1
ATOM 1526 C C . SER B 1 12 ? -3.41 4.586 -6.578 1 42.66 12 SER B C 1
ATOM 1528 O O . SER B 1 12 ? -3.631 5.652 -6 1 42.66 12 SER B O 1
ATOM 1530 N N . SER B 1 13 ? -4.145 4.223 -7.473 1 42.62 13 SER B N 1
ATOM 1531 C CA . SER B 1 13 ? -5.488 4.754 -7.664 1 42.62 13 SER B CA 1
ATOM 1532 C C . SER B 1 13 ? -6.262 4.785 -6.352 1 42.62 13 SER B C 1
ATOM 1534 O O . SER B 1 13 ? -7.062 5.695 -6.117 1 42.62 13 SER B O 1
ATOM 1536 N N . ILE B 1 14 ? -6.156 3.824 -5.535 1 40.84 14 ILE B N 1
ATOM 1537 C CA . ILE B 1 14 ? -6.91 3.766 -4.289 1 40.84 14 ILE B CA 1
ATOM 1538 C C . ILE B 1 14 ? -6.547 4.961 -3.41 1 40.84 14 ILE B C 1
ATOM 1540 O O . ILE B 1 14 ? -7.41 5.531 -2.74 1 40.84 14 ILE B O 1
ATOM 1544 N N . ALA B 1 15 ? -5.227 5.184 -3.393 1 41.22 15 ALA B N 1
ATOM 1545 C CA . ALA B 1 15 ? -4.844 6.352 -2.607 1 41.22 15 ALA B CA 1
ATOM 1546 C C . ALA B 1 15 ? -5.645 7.582 -3.027 1 41.22 15 ALA B C 1
ATOM 1548 O O . ALA B 1 15 ? -5.918 8.461 -2.207 1 41.22 15 ALA B O 1
ATOM 1549 N N . LEU B 1 16 ? -6.082 7.508 -4.285 1 41.47 16 LEU B N 1
ATOM 1550 C CA . LEU B 1 16 ? -6.719 8.711 -4.805 1 41.47 16 LEU B CA 1
ATOM 1551 C C . LEU B 1 16 ? -8.234 8.641 -4.637 1 41.47 16 LEU B C 1
ATOM 1553 O O . LEU B 1 16 ? -8.906 9.672 -4.598 1 41.47 16 LEU B O 1
ATOM 1557 N N . SER B 1 17 ? -8.703 7.438 -4.68 1 43.16 17 SER B N 1
ATOM 1558 C CA . SER B 1 17 ? -10.164 7.426 -4.637 1 43.16 17 SER B CA 1
ATOM 1559 C C . SER B 1 17 ? -10.68 7.863 -3.271 1 43.16 17 SER B C 1
ATOM 1561 O O . SER B 1 17 ? -11.875 8.133 -3.111 1 43.16 17 SER B O 1
ATOM 1563 N N . GLY B 1 18 ? -10.102 8.492 -2.504 1 41.53 18 GLY B N 1
ATOM 1564 C CA . GLY B 1 18 ? -10.523 9.047 -1.227 1 41.53 18 GLY B CA 1
ATOM 1565 C C . GLY B 1 18 ? -11.414 8.109 -0.434 1 41.53 18 GLY B C 1
ATOM 1566 O O . GLY B 1 18 ? -12.148 8.539 0.454 1 41.53 18 GLY B O 1
ATOM 1567 N N . ALA B 1 19 ? -11.727 6.902 -1.007 1 40.69 19 ALA B N 1
ATOM 1568 C CA . ALA B 1 19 ? -12.648 6.102 -0.21 1 40.69 19 ALA B CA 1
ATOM 1569 C C . ALA B 1 19 ? -11.977 5.59 1.062 1 40.69 19 ALA B C 1
ATOM 1571 O O . ALA B 1 19 ? -10.859 5.066 1.015 1 40.69 19 ALA B O 1
ATOM 1572 N N . GLN B 1 20 ? -12.312 6.355 2.1 1 47.62 20 GLN B N 1
ATOM 1573 C CA . GLN B 1 20 ? -11.969 5.801 3.406 1 47.62 20 GLN B CA 1
ATOM 1574 C C . GLN B 1 20 ? -12.359 4.328 3.5 1 47.62 20 GLN B C 1
ATOM 1576 O O . GLN B 1 20 ? -13.539 3.994 3.541 1 47.62 20 GLN B O 1
ATOM 1581 N N . HIS B 1 21 ? -11.578 3.475 2.904 1 56.25 21 HIS B N 1
ATOM 1582 C CA . HIS B 1 21 ? -11.922 2.066 3.064 1 56.25 21 HIS B CA 1
ATOM 1583 C C . HIS B 1 21 ? -11.469 1.542 4.426 1 56.25 21 HIS B C 1
ATOM 1585 O O . HIS B 1 21 ? -10.273 1.574 4.742 1 56.25 21 HIS B O 1
ATOM 1591 N N . PRO B 1 22 ? -12.477 1.168 5.129 1 63.75 22 PRO B N 1
ATOM 1592 C CA . PRO B 1 22 ? -12.234 0.739 6.508 1 63.75 22 PRO B CA 1
ATOM 1593 C C . PRO B 1 22 ? -11.227 -0.401 6.605 1 63.75 22 PRO B C 1
ATOM 1595 O O . PRO B 1 22 ? -10.758 -0.72 7.703 1 63.75 22 PRO B O 1
ATOM 1598 N N . ARG B 1 23 ? -10.688 -0.774 5.41 1 82.31 23 ARG B N 1
ATOM 1599 C CA . ARG B 1 23 ? -9.828 -1.945 5.57 1 82.31 23 ARG B CA 1
ATOM 1600 C C . ARG B 1 23 ? -8.359 -1.547 5.594 1 82.31 23 ARG B C 1
ATOM 1602 O O . ARG B 1 23 ? -7.527 -2.254 6.168 1 82.31 23 ARG B O 1
ATOM 1609 N N . THR B 1 24 ? -7.98 -0.341 5.094 1 90.81 24 THR B N 1
ATOM 1610 C CA . THR B 1 24 ? -6.594 0.111 5.109 1 90.81 24 THR B CA 1
ATOM 1611 C C . THR B 1 24 ? -6.281 0.843 6.414 1 90.81 24 THR B C 1
ATOM 1613 O O . THR B 1 24 ? -7.191 1.229 7.148 1 90.81 24 THR B O 1
ATOM 1616 N N . ILE B 1 25 ? -5.051 0.933 6.695 1 94.5 25 ILE B N 1
ATOM 1617 C CA . ILE B 1 25 ? -4.672 1.703 7.875 1 94.5 25 ILE B CA 1
ATOM 1618 C C . ILE B 1 25 ? -4.711 3.195 7.551 1 94.5 25 ILE B C 1
ATOM 1620 O O . ILE B 1 25 ? -3.934 3.678 6.727 1 94.5 25 ILE B O 1
ATOM 1624 N N . GLN B 1 26 ? -5.641 3.805 8.148 1 93.5 26 GLN B N 1
ATOM 1625 C CA . GLN B 1 26 ? -5.773 5.258 8.102 1 93.5 26 GLN B CA 1
ATOM 1626 C C . GLN B 1 26 ? -5.516 5.875 9.477 1 93.5 26 GLN B C 1
ATOM 1628 O O . GLN B 1 26 ? -6.121 5.469 10.469 1 93.5 26 GLN B O 1
ATOM 1633 N N . LEU B 1 27 ? -4.598 6.824 9.469 1 95.88 27 LEU B N 1
ATOM 1634 C CA . LEU B 1 27 ? -4.215 7.473 10.711 1 95.88 27 LEU B CA 1
ATOM 1635 C C . LEU B 1 27 ? -4.781 8.883 10.789 1 95.88 27 LEU B C 1
ATOM 1637 O O . LEU B 1 27 ? -4.629 9.672 9.852 1 95.88 27 LEU B O 1
ATOM 1641 N N . ARG B 1 28 ? -5.484 9.164 11.859 1 94.81 28 ARG B N 1
ATOM 1642 C CA . ARG B 1 28 ? -5.926 10.531 12.109 1 94.81 28 ARG B CA 1
ATOM 1643 C C . ARG B 1 28 ? -4.789 11.383 12.672 1 94.81 28 ARG B C 1
ATOM 1645 O O . ARG B 1 28 ? -4.047 10.938 13.547 1 94.81 28 ARG B O 1
ATOM 1652 N N . ALA B 1 29 ? -4.68 12.578 12.086 1 96.94 29 ALA B N 1
ATOM 1653 C CA . ALA B 1 29 ? -3.578 13.461 12.477 1 96.94 29 ALA B CA 1
ATOM 1654 C C . ALA B 1 29 ? -3.996 14.922 12.406 1 96.94 29 ALA B C 1
ATOM 1656 O O . ALA B 1 29 ? -5.098 15.242 11.953 1 96.94 29 ALA B O 1
ATOM 1657 N N . LEU B 1 30 ? -3.125 15.734 12.984 1 96.56 30 LEU B N 1
ATOM 1658 C CA . LEU B 1 30 ? -3.314 17.188 12.922 1 96.56 30 LEU B CA 1
ATOM 1659 C C . LEU B 1 30 ? -2.189 17.844 12.133 1 96.56 30 LEU B C 1
ATOM 1661 O O . LEU B 1 30 ? -1.012 17.578 12.383 1 96.56 30 LEU B O 1
ATOM 1665 N N . VAL B 1 31 ? -2.557 18.641 11.195 1 96.56 31 VAL B N 1
ATOM 1666 C CA . VAL B 1 31 ? -1.661 19.594 10.539 1 96.56 31 VAL B CA 1
ATOM 1667 C C . VAL B 1 31 ? -2.09 21.016 10.867 1 96.56 31 VAL B C 1
ATOM 1669 O O . VAL B 1 31 ? -3.113 21.5 10.367 1 96.56 31 VAL B O 1
ATOM 1672 N N . GLY B 1 32 ? -1.177 21.656 11.609 1 91.25 32 GLY B N 1
ATOM 1673 C CA . GLY B 1 32 ? -1.727 22.875 12.188 1 91.25 32 GLY B CA 1
ATOM 1674 C C . GLY B 1 32 ? -3.004 22.641 12.969 1 91.25 32 GLY B C 1
ATOM 1675 O O . GLY B 1 32 ? -3.029 21.812 13.898 1 91.25 32 GLY B O 1
ATOM 1676 N N . ASN B 1 33 ? -4.102 23.266 12.57 1 89.81 33 ASN B N 1
ATOM 1677 C CA . ASN B 1 33 ? -5.383 23.094 13.242 1 89.81 33 ASN B CA 1
ATOM 1678 C C . ASN B 1 33 ? -6.34 22.234 12.43 1 89.81 33 ASN B C 1
ATOM 1680 O O . ASN B 1 33 ? -7.531 22.156 12.742 1 89.81 33 ASN B O 1
ATOM 1684 N N . GLN B 1 34 ? -5.797 21.578 11.438 1 94.38 34 GLN B N 1
ATOM 1685 C CA . GLN B 1 34 ? -6.637 20.781 10.547 1 94.38 34 GLN B CA 1
ATOM 1686 C C . GLN B 1 34 ? -6.508 19.297 10.859 1 94.38 34 GLN B C 1
ATOM 1688 O O . GLN B 1 34 ? -5.402 18.766 10.914 1 94.38 34 GLN B O 1
ATOM 1693 N N . VAL B 1 35 ? -7.688 18.703 11.109 1 94.5 35 VAL B N 1
ATOM 1694 C CA . VAL B 1 35 ? -7.711 17.25 11.219 1 94.5 35 VAL B CA 1
ATOM 1695 C C . VAL B 1 35 ? -7.602 16.625 9.836 1 94.5 35 VAL B C 1
ATOM 1697 O O . VAL B 1 35 ? -8.344 16.984 8.922 1 94.5 35 VAL B O 1
ATOM 1700 N N . VAL B 1 36 ? -6.629 15.742 9.734 1 93.88 36 VAL B N 1
ATOM 1701 C CA . VAL B 1 36 ? -6.422 15.117 8.438 1 93.88 36 VAL B CA 1
ATOM 1702 C C . VAL B 1 36 ? -6.395 13.594 8.586 1 93.88 36 VAL B C 1
ATOM 1704 O O . VAL B 1 36 ? -6.164 13.078 9.688 1 93.88 36 VAL B O 1
ATOM 1707 N N . LEU B 1 37 ? -6.699 12.914 7.527 1 92.12 37 LEU B N 1
ATOM 1708 C CA . LEU B 1 37 ? -6.598 11.461 7.445 1 92.12 37 LEU B CA 1
ATOM 1709 C C . LEU B 1 37 ? -5.438 11.047 6.543 1 92.12 37 LEU B C 1
ATOM 1711 O O . LEU B 1 37 ? -5.32 11.531 5.414 1 92.12 37 LEU B O 1
ATOM 1715 N N . ILE B 1 38 ? -4.602 10.156 7.098 1 95.19 38 ILE B N 1
ATOM 1716 C CA . ILE B 1 38 ? -3.375 9.758 6.414 1 95.19 38 ILE B CA 1
ATOM 1717 C C . ILE B 1 38 ? -3.436 8.273 6.074 1 95.19 38 ILE B C 1
ATOM 1719 O O . ILE B 1 38 ? -3.631 7.434 6.961 1 95.19 38 ILE B O 1
ATOM 1723 N N . LEU B 1 39 ? -3.297 7.941 4.855 1 92.69 39 LEU B N 1
ATOM 1724 C CA . LEU B 1 39 ? -3.215 6.555 4.422 1 92.69 39 LEU B CA 1
ATOM 1725 C C . LEU B 1 39 ? -1.772 6.059 4.461 1 92.69 39 LEU B C 1
ATOM 1727 O O . LEU B 1 39 ? -0.859 6.754 4.012 1 92.69 39 LEU B O 1
ATOM 1731 N N . VAL B 1 40 ? -1.519 4.91 5.07 1 95.75 40 VAL B N 1
ATOM 1732 C CA . VAL B 1 40 ? -0.232 4.227 4.992 1 95.75 40 VAL B CA 1
ATOM 1733 C C . VAL B 1 40 ? -0.221 3.285 3.791 1 95.75 40 VAL B C 1
ATOM 1735 O O . VAL B 1 40 ? -0.996 2.326 3.738 1 95.75 40 VAL B O 1
ATOM 1738 N N . ASP B 1 41 ? 0.65 3.564 2.852 1 90.94 41 ASP B N 1
ATOM 1739 C CA . ASP B 1 41 ? 0.579 2.865 1.572 1 90.94 41 ASP B CA 1
ATOM 1740 C C . ASP B 1 41 ? 1.954 2.354 1.149 1 90.94 41 ASP B C 1
ATOM 1742 O O . ASP B 1 41 ? 2.779 3.119 0.647 1 90.94 41 ASP B O 1
ATOM 1746 N N . SER B 1 42 ? 2.113 1.004 1.27 1 94.12 42 SER B N 1
ATOM 1747 C CA . SER B 1 42 ? 3.387 0.391 0.903 1 94.12 42 SER B CA 1
ATOM 1748 C C . SER B 1 42 ? 3.498 0.208 -0.606 1 94.12 42 SER B C 1
ATOM 1750 O O . SER B 1 42 ? 4.527 -0.247 -1.107 1 9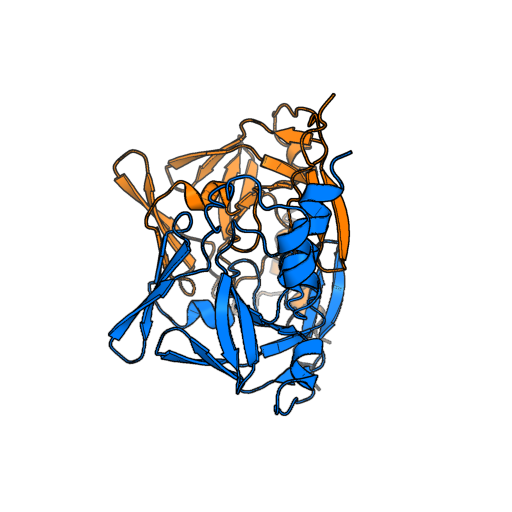4.12 42 SER B O 1
ATOM 1752 N N . GLY B 1 43 ? 2.514 0.611 -1.319 1 87.12 43 GLY B N 1
ATOM 1753 C CA . GLY B 1 43 ? 2.498 0.437 -2.764 1 87.12 43 GLY B CA 1
ATOM 1754 C C . GLY B 1 43 ? 2.975 1.664 -3.518 1 87.12 43 GLY B C 1
ATOM 1755 O O . GLY B 1 43 ? 3.154 1.62 -4.734 1 87.12 43 GLY B O 1
ATOM 1756 N N . ILE B 1 44 ? 3.18 2.742 -2.824 1 85.31 44 ILE B N 1
ATOM 1757 C CA . ILE B 1 44 ? 3.621 3.949 -3.518 1 85.31 44 ILE B CA 1
ATOM 1758 C C . ILE B 1 44 ? 5.012 4.348 -3.023 1 85.31 44 ILE B C 1
ATOM 1760 O O . ILE B 1 44 ? 5.355 4.109 -1.863 1 85.31 44 ILE B O 1
ATOM 1764 N N . THR B 1 45 ? 5.738 5.012 -3.883 1 85.38 45 THR B N 1
ATOM 1765 C CA . THR B 1 45 ? 7.148 5.266 -3.605 1 85.38 45 THR B CA 1
ATOM 1766 C C . THR B 1 45 ? 7.312 6.523 -2.758 1 85.38 45 THR B C 1
ATOM 1768 O O . THR B 1 45 ? 8.18 6.582 -1.888 1 85.38 45 THR B O 1
ATOM 1771 N N . HIS B 1 46 ? 6.414 7.512 -3.01 1 89.31 46 HIS B N 1
ATOM 1772 C CA . HIS B 1 46 ? 6.562 8.812 -2.369 1 89.31 46 HIS B CA 1
ATOM 1773 C C . HIS B 1 46 ? 5.332 9.164 -1.543 1 89.31 46 HIS B C 1
ATOM 1775 O O . HIS B 1 46 ? 4.254 8.602 -1.755 1 89.31 46 HIS B O 1
ATOM 1781 N N . THR B 1 47 ? 5.594 10.031 -0.661 1 93.25 47 THR B N 1
ATOM 1782 C CA . THR B 1 47 ? 4.516 10.602 0.136 1 93.25 47 THR B CA 1
ATOM 1783 C C . THR B 1 47 ? 3.857 11.766 -0.6 1 93.25 47 THR B C 1
ATOM 1785 O O . THR B 1 47 ? 4.547 12.594 -1.206 1 93.25 47 THR B O 1
ATOM 1788 N N . PHE B 1 48 ? 2.52 11.781 -0.508 1 91.56 48 PHE B N 1
ATOM 1789 C CA . PHE B 1 48 ? 1.756 12.797 -1.225 1 91.56 48 PHE B CA 1
ATOM 1790 C C . PHE B 1 48 ? 0.833 13.555 -0.274 1 91.56 48 PHE B C 1
ATOM 1792 O O . PHE B 1 48 ? 0.321 12.977 0.688 1 91.56 48 PHE B O 1
ATOM 1799 N N . VAL B 1 49 ? 0.648 14.812 -0.626 1 94.38 49 VAL B N 1
ATOM 1800 C CA . VAL B 1 49 ? -0.356 15.625 0.043 1 94.38 49 VAL B CA 1
ATOM 1801 C C . VAL B 1 49 ? -1.36 16.156 -0.98 1 94.38 49 VAL B C 1
ATOM 1803 O O . VAL B 1 49 ? -0.981 16.547 -2.084 1 94.38 49 VAL B O 1
ATOM 1806 N N . ASP B 1 50 ? -2.605 16.172 -0.568 1 90.81 50 ASP B N 1
ATOM 1807 C CA . ASP B 1 50 ? -3.664 16.641 -1.454 1 90.81 50 ASP B CA 1
ATOM 1808 C C . ASP B 1 50 ? -3.566 18.156 -1.667 1 90.81 50 ASP B C 1
ATOM 1810 O O . ASP B 1 50 ? -3.461 18.922 -0.704 1 90.81 50 ASP B O 1
ATOM 1814 N N . GLN B 1 51 ? -3.676 18.484 -2.877 1 91.69 51 GLN B N 1
ATOM 1815 C CA . GLN B 1 51 ? -3.641 19.906 -3.229 1 91.69 51 GLN B CA 1
ATOM 1816 C C . GLN B 1 51 ? -4.723 20.688 -2.488 1 91.69 51 GLN B C 1
ATOM 1818 O O . GLN B 1 51 ? -4.512 21.828 -2.094 1 91.69 51 GLN B O 1
ATOM 1823 N N . ALA B 1 52 ? -5.859 20.109 -2.291 1 88.94 52 ALA B N 1
ATOM 1824 C CA . ALA B 1 52 ? -6.98 20.766 -1.629 1 88.94 52 ALA B CA 1
ATOM 1825 C C . ALA B 1 52 ? -6.645 21.094 -0.178 1 88.94 52 ALA B C 1
ATOM 1827 O O . ALA B 1 52 ? -7.156 22.078 0.375 1 88.94 52 ALA B O 1
ATOM 1828 N N . LEU B 1 53 ? -5.832 20.359 0.429 1 92.56 53 LEU B N 1
ATOM 1829 C CA . LEU B 1 53 ? -5.438 20.594 1.814 1 92.56 53 LEU B CA 1
ATOM 1830 C C . LEU B 1 53 ? -4.527 21.812 1.927 1 92.56 53 LEU B C 1
ATOM 1832 O O . LEU B 1 53 ? -4.523 22.5 2.953 1 92.56 53 LEU B O 1
ATOM 1836 N N . LEU B 1 54 ? -3.775 22.125 0.895 1 92.81 54 LEU B N 1
ATOM 1837 C CA . LEU B 1 54 ? -2.789 23.203 0.938 1 92.81 54 LEU B CA 1
ATOM 1838 C C . LEU B 1 54 ? -3.459 24.547 1.207 1 92.81 54 LEU B C 1
ATOM 1840 O O . LEU B 1 54 ? -2.883 25.406 1.871 1 92.81 54 LEU B O 1
ATOM 1844 N N . SER B 1 55 ? -4.641 24.641 0.65 1 88.75 55 SER B N 1
ATOM 1845 C CA . SER B 1 55 ? -5.352 25.891 0.828 1 88.75 55 SER B CA 1
ATOM 1846 C C . SER B 1 55 ? -5.809 26.078 2.271 1 88.75 55 SER B C 1
ATOM 1848 O O . SER B 1 55 ? -6.113 27.188 2.699 1 88.75 55 SER B O 1
ATOM 1850 N N . ARG B 1 56 ? -5.789 25.016 2.975 1 90.75 56 ARG B N 1
ATOM 1851 C CA . ARG B 1 56 ? -6.324 25.047 4.332 1 90.75 56 ARG B CA 1
ATOM 1852 C C . ARG B 1 56 ? -5.203 25.094 5.363 1 90.75 56 ARG B C 1
ATOM 1854 O O . ARG B 1 56 ? -5.449 25.375 6.539 1 90.75 56 ARG B O 1
ATOM 1861 N N . ILE B 1 57 ? -4.059 24.812 4.816 1 89.81 57 ILE B N 1
ATOM 1862 C CA . ILE B 1 57 ? -2.939 24.766 5.754 1 89.81 57 ILE B CA 1
ATOM 1863 C C . ILE B 1 57 ? -1.888 25.797 5.348 1 89.81 57 ILE B C 1
ATOM 1865 O O . ILE B 1 57 ? -1.811 26.188 4.184 1 89.81 57 ILE B O 1
ATOM 1869 N N . SER B 1 58 ? -1.18 26.484 6.246 1 87.06 58 SER B N 1
ATOM 1870 C CA . SER B 1 58 ? -0.166 27.5 6.008 1 87.06 58 SER B CA 1
ATOM 1871 C C . SER B 1 58 ? 1.189 26.875 5.695 1 87.06 58 SER B C 1
ATOM 1873 O O . SER B 1 58 ? 2.086 26.875 6.543 1 87.06 58 SER B O 1
ATOM 1875 N N . VAL B 1 59 ? 1.277 26.297 4.41 1 90.31 59 VAL B N 1
ATOM 1876 C CA . VAL B 1 59 ? 2.566 25.719 4.055 1 90.31 59 VAL B CA 1
ATOM 1877 C C . VAL B 1 59 ? 3.062 26.328 2.74 1 90.31 59 VAL B C 1
ATOM 1879 O O . VAL B 1 59 ? 2.268 26.828 1.942 1 90.31 59 VAL B O 1
ATOM 1882 N N . THR B 1 60 ? 4.375 26.344 2.57 1 91.88 60 THR B N 1
ATOM 1883 C CA . THR B 1 60 ? 5.008 26.812 1.342 1 91.88 60 THR B CA 1
ATOM 1884 C C . THR B 1 60 ? 5.355 25.641 0.433 1 91.88 60 THR B C 1
ATOM 1886 O O . THR B 1 60 ? 5.859 24.609 0.899 1 91.88 60 THR B O 1
ATOM 1889 N N . THR B 1 61 ? 5.004 25.781 -0.841 1 95.44 61 THR B N 1
ATOM 1890 C CA . THR B 1 61 ? 5.383 24.781 -1.837 1 95.44 61 THR B CA 1
ATOM 1891 C C . THR B 1 61 ? 6.586 25.266 -2.648 1 95.44 61 THR B C 1
ATOM 1893 O O . THR B 1 61 ? 6.879 26.469 -2.686 1 95.44 61 THR B O 1
ATOM 1896 N N . LYS B 1 62 ? 7.316 24.359 -3.117 1 96.25 62 LYS B N 1
ATOM 1897 C CA . LYS B 1 62 ? 8.406 24.609 -4.051 1 96.25 62 LYS B CA 1
ATOM 1898 C C . LYS B 1 62 ? 8.203 23.859 -5.363 1 96.25 62 LYS B C 1
ATOM 1900 O O . LYS B 1 62 ? 7.754 22.719 -5.367 1 96.25 62 LYS B O 1
ATOM 1905 N N . GLN B 1 63 ? 8.602 24.531 -6.391 1 94.5 63 GLN B N 1
ATOM 1906 C CA . GLN B 1 63 ? 8.578 23.859 -7.691 1 94.5 63 GLN B CA 1
ATOM 1907 C C . GLN B 1 63 ? 9.703 22.844 -7.809 1 94.5 63 GLN B C 1
ATOM 1909 O O . GLN B 1 63 ? 10.844 23.109 -7.414 1 94.5 63 GLN B O 1
ATOM 1914 N N . LEU B 1 64 ? 9.328 21.719 -8.336 1 90 64 LEU B N 1
ATOM 1915 C CA . LEU B 1 64 ? 10.352 20.719 -8.602 1 90 64 LEU B CA 1
ATOM 1916 C C . LEU B 1 64 ? 11.156 21.078 -9.844 1 90 64 LEU B C 1
ATOM 1918 O O . LEU B 1 64 ? 10.594 21.516 -10.844 1 90 64 LEU B O 1
ATOM 1922 N N . PRO B 1 65 ? 12.5 20.938 -9.719 1 88 65 PRO B N 1
ATOM 1923 C CA . PRO B 1 65 ? 13.273 21.203 -10.938 1 88 65 PRO B CA 1
ATOM 1924 C C . PRO B 1 65 ? 12.883 20.297 -12.102 1 88 65 PRO B C 1
ATOM 1926 O O . PRO B 1 65 ? 12.844 20.75 -13.25 1 88 65 PRO B O 1
ATOM 1929 N N . VAL B 1 66 ? 12.656 19.062 -11.797 1 83.62 66 VAL B N 1
ATOM 1930 C CA . VAL B 1 66 ? 12.141 18.078 -12.742 1 83.62 66 VAL B CA 1
ATOM 1931 C C . VAL B 1 66 ? 10.836 17.484 -12.219 1 83.62 66 VAL B C 1
ATOM 1933 O O . VAL B 1 66 ? 10.789 16.969 -11.094 1 83.62 66 VAL B O 1
ATOM 1936 N N . PRO B 1 67 ? 9.898 17.625 -13.062 1 83 67 PRO B N 1
ATOM 1937 C CA . PRO B 1 67 ? 8.617 17.062 -12.602 1 83 67 PRO B CA 1
ATOM 1938 C C . PRO B 1 67 ? 8.703 15.578 -12.281 1 83 67 PRO B C 1
ATOM 1940 O O . PRO B 1 67 ? 9.406 14.828 -12.969 1 83 67 PRO B O 1
ATOM 1943 N N . LEU B 1 68 ? 8.047 15.258 -11.195 1 79.81 68 LEU B N 1
ATOM 1944 C CA . LEU B 1 68 ? 7.898 13.844 -10.867 1 79.81 68 LEU B CA 1
ATOM 1945 C C . LEU B 1 68 ? 6.789 13.203 -11.695 1 79.81 68 LEU B C 1
ATOM 1947 O O . LEU B 1 68 ? 5.68 13.734 -11.766 1 79.81 68 LEU B O 1
ATOM 1951 N N . GLN B 1 69 ? 7.164 12.156 -12.375 1 77 69 GLN B N 1
ATOM 1952 C CA . GLN B 1 69 ? 6.16 11.422 -13.133 1 77 69 GLN B CA 1
ATOM 1953 C C . GLN B 1 69 ? 5.457 10.383 -12.258 1 77 69 GLN B C 1
ATOM 1955 O O . GLN B 1 69 ? 6.109 9.547 -11.633 1 77 69 GLN B O 1
ATOM 1960 N N . VAL B 1 70 ? 4.184 10.617 -12.25 1 71.94 70 VAL B N 1
ATOM 1961 C CA . VAL B 1 70 ? 3.377 9.695 -11.461 1 71.94 70 VAL B CA 1
ATOM 1962 C C . VAL B 1 70 ? 2.508 8.844 -12.383 1 71.94 70 VAL B C 1
ATOM 1964 O O . VAL B 1 70 ? 1.691 9.375 -13.141 1 71.94 70 VAL B O 1
ATOM 1967 N N . LYS B 1 71 ? 2.857 7.586 -12.367 1 65 71 LYS B N 1
ATOM 1968 C CA . LYS B 1 71 ? 2.01 6.668 -13.125 1 65 71 LYS B CA 1
ATOM 1969 C C . LYS B 1 71 ? 0.792 6.242 -12.312 1 65 71 LYS B C 1
ATOM 1971 O O . LYS B 1 71 ? 0.932 5.773 -11.18 1 65 71 LYS B O 1
ATOM 1976 N N . VAL B 1 72 ? -0.378 6.484 -12.969 1 61.47 72 VAL B N 1
ATOM 1977 C CA . VAL B 1 72 ? -1.613 6.133 -12.273 1 61.47 72 VAL B CA 1
ATOM 1978 C C . VAL B 1 72 ? -2.131 4.793 -12.789 1 61.47 72 VAL B C 1
ATOM 1980 O O . VAL B 1 72 ? -1.646 4.281 -13.797 1 61.47 72 VAL B O 1
ATOM 1983 N N . ALA B 1 73 ? -3.033 4.078 -12.078 1 54.53 73 ALA B N 1
ATOM 1984 C CA . ALA B 1 73 ? -3.5 2.713 -12.312 1 54.53 73 ALA B CA 1
ATOM 1985 C C . ALA B 1 73 ? -3.955 2.533 -13.758 1 54.53 73 ALA B C 1
ATOM 1987 O O . ALA B 1 73 ? -3.805 1.451 -14.336 1 54.53 73 ALA B O 1
ATOM 1988 N N . ASN B 1 74 ? -4.477 3.568 -14.391 1 55.84 74 ASN B N 1
ATOM 1989 C CA . ASN B 1 74 ? -5 3.414 -15.742 1 55.84 74 ASN B CA 1
ATOM 1990 C C . ASN B 1 74 ? -3.9 3.584 -16.797 1 55.84 74 ASN B C 1
ATOM 1992 O O . ASN B 1 74 ? -4.184 3.643 -17.984 1 55.84 74 ASN B O 1
ATOM 1996 N N . GLY B 1 75 ? -2.711 3.717 -16.297 1 59.94 75 GLY B N 1
ATOM 1997 C CA . GLY B 1 75 ? -1.589 3.797 -17.219 1 59.94 75 GLY B CA 1
ATOM 1998 C C . GLY B 1 75 ? -1.23 5.219 -17.609 1 59.94 75 GLY B C 1
ATOM 1999 O O . GLY B 1 75 ? -0.2 5.457 -18.234 1 59.94 75 GLY B O 1
ATOM 2000 N N . HIS B 1 76 ? -2.066 6.121 -17.109 1 63.88 76 HIS B N 1
ATOM 2001 C CA . HIS B 1 76 ? -1.771 7.516 -17.406 1 63.88 76 HIS B CA 1
ATOM 2002 C C . HIS B 1 76 ? -0.669 8.055 -16.5 1 63.88 76 HIS B C 1
ATOM 2004 O O . HIS B 1 76 ? -0.525 7.617 -15.367 1 63.88 76 HIS B O 1
ATOM 2010 N N . ILE B 1 77 ? 0.125 8.898 -17.156 1 67.69 77 ILE B N 1
ATOM 2011 C CA . ILE B 1 77 ? 1.2 9.531 -16.391 1 67.69 77 ILE B CA 1
ATOM 2012 C C . ILE B 1 77 ? 0.812 10.969 -16.047 1 67.69 77 ILE B C 1
ATOM 2014 O O . ILE B 1 77 ? 0.41 11.734 -16.922 1 67.69 77 ILE B O 1
ATOM 2018 N N . VAL B 1 78 ? 0.794 11.211 -14.758 1 70.5 78 VAL B N 1
ATOM 2019 C CA . VAL B 1 78 ? 0.537 12.562 -14.281 1 70.5 78 VAL B CA 1
ATOM 2020 C C . VAL B 1 78 ? 1.821 13.156 -13.711 1 70.5 78 VAL B C 1
ATOM 2022 O O . VAL B 1 78 ? 2.607 12.461 -13.062 1 70.5 78 VAL B O 1
ATOM 2025 N N . GLN B 1 79 ? 1.928 14.453 -14.031 1 77.81 79 GLN B N 1
ATOM 2026 C CA . GLN B 1 79 ? 3.133 15.133 -13.562 1 77.81 79 GLN B CA 1
ATOM 2027 C C . GLN B 1 79 ? 2.875 15.875 -12.258 1 77.81 79 GLN B C 1
ATOM 2029 O O . GLN B 1 79 ? 1.895 16.609 -12.141 1 77.81 79 GLN B O 1
ATOM 2034 N N . CYS B 1 80 ? 3.703 15.539 -11.367 1 83.5 80 CYS B N 1
ATOM 2035 C CA . CYS B 1 80 ? 3.76 16.328 -10.133 1 83.5 80 CYS B CA 1
ATOM 2036 C C . CYS B 1 80 ? 4.863 17.375 -10.203 1 83.5 80 CYS B C 1
ATOM 2038 O O . CYS B 1 80 ? 6.027 17.047 -10.438 1 83.5 80 CYS B O 1
ATOM 2040 N N . THR B 1 81 ? 4.461 18.656 -9.938 1 90.5 81 THR B N 1
ATOM 2041 C CA . THR B 1 81 ? 5.426 19.719 -10.188 1 90.5 81 THR B CA 1
ATOM 2042 C C . THR B 1 81 ? 5.785 20.438 -8.898 1 90.5 81 THR B C 1
ATOM 2044 O O . THR B 1 81 ? 6.719 21.234 -8.867 1 90.5 81 THR B O 1
ATOM 2047 N N . GLU B 1 82 ? 5.051 20.172 -7.871 1 94.94 82 GLU B N 1
ATOM 2048 C CA . GLU B 1 82 ? 5.266 20.906 -6.629 1 94.94 82 GLU B CA 1
ATOM 2049 C C . GLU B 1 82 ? 5.504 19.953 -5.461 1 94.94 82 GLU B C 1
ATOM 2051 O O . GLU B 1 82 ? 5.012 18.828 -5.465 1 94.94 82 GLU B O 1
ATOM 2056 N N . ILE B 1 83 ? 6.277 20.422 -4.531 1 95.31 83 ILE B N 1
ATOM 2057 C CA . ILE B 1 83 ? 6.57 19.656 -3.316 1 95.31 83 ILE B CA 1
ATOM 2058 C C . ILE B 1 83 ? 6.441 20.578 -2.1 1 95.31 83 ILE B C 1
ATOM 2060 O O . ILE B 1 83 ? 6.715 21.766 -2.182 1 95.31 83 ILE B O 1
ATOM 2064 N N . VAL B 1 84 ? 5.875 20.062 -1.036 1 97.25 84 VAL B N 1
ATOM 2065 C CA . VAL B 1 84 ? 6.062 20.656 0.287 1 97.25 84 VAL B CA 1
ATOM 2066 C C . VAL B 1 84 ? 7.312 20.078 0.938 1 97.25 84 VAL B C 1
ATOM 2068 O O . VAL B 1 84 ? 7.305 18.922 1.398 1 97.25 84 VAL B O 1
ATOM 2071 N N . PRO B 1 85 ? 8.359 20.812 1.007 1 96.56 85 PRO B N 1
ATOM 2072 C CA . PRO B 1 85 ? 9.633 20.219 1.427 1 96.56 85 PRO B CA 1
ATOM 2073 C C . PRO B 1 85 ? 9.594 19.672 2.854 1 96.56 85 PRO B C 1
ATOM 2075 O O . PRO B 1 85 ? 10.289 18.703 3.172 1 96.56 85 PRO B O 1
ATOM 2078 N N . GLN B 1 86 ? 8.836 20.344 3.682 1 96.62 86 GLN B N 1
ATOM 2079 C CA . GLN B 1 86 ? 8.734 19.953 5.082 1 96.62 86 GLN B CA 1
ATOM 2080 C C . GLN B 1 86 ? 7.312 20.156 5.605 1 96.62 86 GLN B C 1
ATOM 2082 O O . GLN B 1 86 ? 6.938 21.266 5.988 1 96.62 86 GLN B O 1
ATOM 2087 N N . LEU B 1 87 ? 6.609 19.109 5.598 1 97.38 87 LEU B N 1
ATOM 2088 C CA . LEU B 1 87 ? 5.297 19.172 6.23 1 97.38 87 LEU B CA 1
ATOM 2089 C C . LEU B 1 87 ? 5.316 18.453 7.582 1 97.38 87 LEU B C 1
ATOM 2091 O O . LEU B 1 87 ? 5.734 17.297 7.676 1 97.38 87 LEU B O 1
ATOM 2095 N N . THR B 1 88 ? 4.906 19.172 8.586 1 97.31 88 THR B N 1
ATOM 2096 C CA . THR B 1 88 ? 4.875 18.625 9.93 1 97.31 88 THR B CA 1
ATOM 2097 C C . THR B 1 88 ? 3.441 18.312 10.352 1 97.31 88 THR B C 1
ATOM 2099 O O . THR B 1 88 ? 2.525 19.094 10.094 1 97.31 88 THR B O 1
ATOM 2102 N N . TRP B 1 89 ? 3.271 17.125 11.016 1 97.38 89 TRP B N 1
ATOM 2103 C CA . TRP B 1 89 ? 1.961 16.781 11.555 1 97.38 89 TRP B CA 1
ATOM 2104 C C . TRP B 1 89 ? 2.092 16.125 12.914 1 97.38 89 TRP B C 1
ATOM 2106 O O . TRP B 1 89 ? 3.158 15.609 13.266 1 97.38 89 TRP B O 1
ATOM 2116 N N . TRP B 1 90 ? 1.032 16.266 13.68 1 97.62 90 TRP B N 1
ATOM 2117 C CA . TRP B 1 90 ? 0.92 15.625 14.984 1 97.62 90 TRP B CA 1
ATOM 2118 C C . TRP B 1 90 ? -0.029 14.43 14.93 1 97.62 90 TRP B C 1
ATOM 2120 O O . TRP B 1 90 ? -1.108 14.516 14.344 1 97.62 90 TRP B O 1
ATOM 2130 N N . MET B 1 91 ? 0.465 13.359 15.523 1 96.69 91 MET B N 1
ATOM 2131 C CA . MET B 1 91 ? -0.342 12.148 15.5 1 96.69 91 MET B CA 1
ATOM 2132 C C . MET B 1 91 ? -0.129 11.328 16.766 1 96.69 91 MET B C 1
ATOM 2134 O O . MET B 1 91 ? 0.974 10.836 17.016 1 96.69 91 MET B O 1
ATOM 2138 N N . GLN B 1 92 ? -1.245 11.234 17.609 1 96.94 92 GLN B N 1
ATOM 2139 C CA . GLN B 1 92 ? -1.296 10.391 18.797 1 96.94 92 GLN B CA 1
ATOM 2140 C C . GLN B 1 92 ? -0.094 10.641 19.703 1 96.94 92 GLN B C 1
ATOM 2142 O O . GLN B 1 92 ? 0.577 9.703 20.125 1 96.94 92 GLN B O 1
ATOM 2147 N N . GLY B 1 93 ? 0.261 11.812 19.906 1 96.88 93 GLY B N 1
ATOM 2148 C CA . GLY B 1 93 ? 1.261 12.195 20.891 1 96.88 93 GLY B CA 1
ATOM 2149 C C . GLY B 1 93 ? 2.643 12.391 20.297 1 96.88 93 GLY B C 1
ATOM 2150 O O . GLY B 1 93 ? 3.598 12.688 21.016 1 96.88 93 GLY B O 1
ATOM 2151 N N . HIS B 1 94 ? 2.781 12.305 18.938 1 97.88 94 HIS B N 1
ATOM 2152 C CA . HIS B 1 94 ? 4.094 12.375 18.297 1 97.88 94 HIS B CA 1
ATOM 2153 C C . HIS B 1 94 ? 4.078 13.32 17.109 1 97.88 94 HIS B C 1
ATOM 2155 O O . HIS B 1 94 ? 3.078 13.406 16.391 1 97.88 94 HIS B O 1
ATOM 2161 N N . ASN B 1 95 ? 5.234 13.938 16.891 1 97.56 95 ASN B N 1
ATOM 2162 C CA . ASN B 1 95 ? 5.41 14.789 15.719 1 97.56 95 ASN B CA 1
ATOM 2163 C C . ASN B 1 95 ? 6.215 14.094 14.625 1 97.56 95 ASN B C 1
ATOM 2165 O O . ASN B 1 95 ? 7.191 13.398 14.914 1 97.56 95 ASN B O 1
ATOM 2169 N N . PHE B 1 96 ? 5.734 14.32 13.453 1 98.12 96 PHE B N 1
ATOM 2170 C CA . PHE B 1 96 ? 6.434 13.812 12.281 1 98.12 96 PHE B CA 1
ATOM 2171 C C . PHE B 1 96 ? 6.641 14.922 11.258 1 98.12 96 PHE B C 1
ATOM 2173 O O . PHE B 1 96 ? 5.906 15.914 11.25 1 98.12 96 PHE B O 1
ATOM 2180 N N . THR B 1 97 ? 7.684 14.766 10.453 1 97.75 97 THR B N 1
ATOM 2181 C CA . THR B 1 97 ? 7.969 15.672 9.344 1 97.75 97 THR B CA 1
ATOM 2182 C C . THR B 1 97 ? 8.453 14.891 8.125 1 97.75 97 THR B C 1
ATOM 2184 O O . THR B 1 97 ? 9.25 13.961 8.25 1 97.75 97 THR B O 1
ATOM 2187 N N . ASN B 1 98 ? 7.91 15.25 7.012 1 97.81 98 ASN B N 1
ATOM 2188 C CA . ASN B 1 98 ? 8.297 14.594 5.766 1 97.81 98 ASN B CA 1
ATOM 2189 C C . ASN B 1 98 ? 8.07 15.5 4.562 1 97.81 98 ASN B C 1
ATOM 2191 O O . ASN B 1 98 ? 7.141 16.312 4.551 1 97.81 98 ASN B O 1
ATOM 2195 N N . PRO B 1 99 ? 8.984 15.414 3.559 1 97.06 99 PRO B N 1
ATOM 2196 C CA . PRO B 1 99 ? 8.594 16.031 2.291 1 97.06 99 PRO B CA 1
ATOM 2197 C C . PRO B 1 99 ? 7.383 15.367 1.649 1 97.06 99 PRO B C 1
ATOM 2199 O O . PRO B 1 99 ? 7.207 14.148 1.772 1 97.06 99 PRO B O 1
ATOM 2202 N N . MET B 1 100 ? 6.535 16.172 1.04 1 96.31 100 MET B N 1
ATOM 2203 C CA . MET B 1 100 ? 5.348 15.594 0.417 1 96.31 100 MET B CA 1
ATOM 2204 C C . MET B 1 100 ? 5.105 16.203 -0.962 1 96.31 100 MET B C 1
ATOM 2206 O O . MET B 1 100 ? 5.102 17.422 -1.115 1 96.31 100 MET B O 1
ATOM 2210 N N . GLN B 1 101 ? 4.941 15.312 -1.938 1 92.5 101 GLN B N 1
ATOM 2211 C CA . GLN B 1 101 ? 4.578 15.758 -3.279 1 92.5 101 GLN B CA 1
ATOM 2212 C C . GLN B 1 101 ? 3.129 16.234 -3.33 1 92.5 101 GLN B C 1
ATOM 2214 O O . GLN B 1 101 ? 2.242 15.594 -2.758 1 92.5 101 GLN B O 1
ATOM 2219 N N . VAL B 1 102 ? 2.936 17.359 -4.02 1 92.75 102 VAL B N 1
ATOM 2220 C CA . VAL B 1 102 ? 1.583 17.891 -4.129 1 92.75 102 VAL B CA 1
ATOM 2221 C C . VAL B 1 102 ? 0.854 17.219 -5.289 1 92.75 102 VAL B C 1
ATOM 2223 O O . VAL B 1 102 ? 1.335 17.234 -6.426 1 92.75 102 VAL B O 1
ATOM 2226 N N . PHE B 1 103 ? -0.27 16.641 -4.926 1 86.06 103 PHE B N 1
ATOM 2227 C CA . PHE B 1 103 ? -1.031 15.898 -5.926 1 86.06 103 PHE B CA 1
ATOM 2228 C C . PHE B 1 103 ? -2.525 15.984 -5.641 1 86.06 103 PHE B C 1
ATOM 2230 O O . PHE B 1 103 ? -2.934 16.234 -4.508 1 86.06 103 PHE B O 1
ATOM 2237 N N . LEU B 1 104 ? -3.336 15.883 -6.711 1 81.38 104 LEU B N 1
ATOM 2238 C CA . LEU B 1 104 ? -4.777 15.781 -6.512 1 81.38 104 LEU B CA 1
ATOM 2239 C C . LEU B 1 104 ? -5.168 14.359 -6.113 1 81.38 104 LEU B C 1
ATOM 2241 O O . LEU B 1 104 ? -5.359 13.5 -6.977 1 81.38 104 LEU B O 1
ATOM 2245 N N . LEU B 1 105 ? -5.293 14.109 -4.887 1 74.69 105 LEU B N 1
ATOM 2246 C CA . LEU B 1 105 ? -5.527 12.758 -4.391 1 74.69 105 LEU B CA 1
ATOM 2247 C C . LEU B 1 105 ? -7.016 12.422 -4.398 1 74.69 105 LEU B C 1
ATOM 2249 O O . LEU B 1 105 ? -7.391 11.258 -4.527 1 74.69 105 LEU B O 1
ATOM 2253 N N . GLY B 1 106 ? -7.867 13.367 -4.266 1 67.69 106 GLY B N 1
ATOM 2254 C CA . GLY B 1 106 ? -9.305 13.203 -4.375 1 67.69 106 GLY B CA 1
ATOM 2255 C C . GLY B 1 106 ? -9.922 12.531 -3.166 1 67.69 106 GLY B C 1
ATOM 2256 O O . GLY B 1 106 ? -11.117 12.688 -2.896 1 67.69 106 GLY B O 1
ATOM 2257 N N . GLY B 1 107 ? -9.242 11.766 -2.268 1 69.5 107 GLY B N 1
ATOM 2258 C CA . GLY B 1 107 ? -9.906 11.047 -1.193 1 69.5 107 GLY B CA 1
ATOM 2259 C C . GLY B 1 107 ? -9.117 11.039 0.099 1 69.5 107 GLY B C 1
ATOM 2260 O O . GLY B 1 107 ? -9.664 10.773 1.17 1 69.5 107 GLY B O 1
ATOM 2261 N N . HIS B 1 108 ? -8.016 11.312 -0.007 1 82.12 108 HIS B N 1
ATOM 2262 C CA . HIS B 1 108 ? -7.156 11.359 1.172 1 82.12 108 HIS B CA 1
ATOM 2263 C C . HIS B 1 108 ? -6.449 12.711 1.278 1 82.12 108 HIS B C 1
ATOM 2265 O O . HIS B 1 108 ? -6.156 13.344 0.262 1 82.12 108 HIS B O 1
ATOM 2271 N N . ASP B 1 109 ? -6.227 13.023 2.516 1 91.38 109 ASP B N 1
ATOM 2272 C CA . ASP B 1 109 ? -5.465 14.25 2.723 1 91.38 109 ASP B CA 1
ATOM 2273 C C . ASP B 1 109 ? -3.979 14.031 2.455 1 91.38 109 ASP B C 1
ATOM 2275 O O . ASP B 1 109 ? -3.326 14.859 1.821 1 91.38 109 ASP B O 1
ATOM 2279 N N . ILE B 1 110 ? -3.521 12.938 2.965 1 94.12 110 ILE B N 1
ATOM 2280 C CA . ILE B 1 110 ? -2.111 12.586 2.857 1 94.12 110 ILE B CA 1
ATOM 2281 C C . ILE B 1 110 ? -1.976 11.078 2.629 1 94.12 110 ILE B C 1
ATOM 2283 O O . ILE B 1 110 ? -2.752 10.289 3.172 1 94.12 110 ILE B O 1
ATOM 2287 N N . ILE B 1 111 ? -1.038 10.688 1.806 1 92.12 111 ILE B N 1
ATOM 2288 C CA . ILE B 1 111 ? -0.653 9.289 1.644 1 92.12 111 ILE B CA 1
ATOM 2289 C C . ILE B 1 111 ? 0.83 9.117 1.966 1 92.12 111 ILE B C 1
ATOM 2291 O O . ILE B 1 111 ? 1.686 9.719 1.308 1 92.12 111 ILE B O 1
ATOM 2295 N N . LEU B 1 112 ? 1.105 8.375 2.996 1 95.75 112 LEU B N 1
ATOM 2296 C CA . LEU B 1 112 ? 2.488 8.062 3.344 1 95.75 112 LEU B CA 1
ATOM 2297 C C . LEU B 1 112 ? 3 6.883 2.527 1 95.75 112 LEU B C 1
ATOM 2299 O O . LEU B 1 112 ? 2.416 5.797 2.564 1 95.75 112 LEU B O 1
ATOM 2303 N N . GLY B 1 113 ? 4.051 7.133 1.801 1 93.81 113 GLY B N 1
ATOM 2304 C CA . GLY B 1 113 ? 4.621 6.086 0.965 1 93.81 113 GLY B CA 1
ATOM 2305 C C . GLY B 1 113 ? 5.895 5.492 1.535 1 93.81 113 GLY B C 1
ATOM 2306 O O . GLY B 1 113 ? 6.164 5.617 2.732 1 93.81 113 GLY B O 1
ATOM 2307 N N . MET B 1 114 ? 6.637 4.875 0.664 1 94.12 114 MET B N 1
ATOM 2308 C CA . MET B 1 114 ? 7.844 4.133 1.026 1 94.12 114 MET B CA 1
ATOM 2309 C C . MET B 1 114 ? 8.914 5.07 1.563 1 94.12 114 MET B C 1
ATOM 2311 O O . MET B 1 114 ? 9.695 4.695 2.445 1 94.12 114 MET B O 1
ATOM 2315 N N . ASP B 1 115 ? 8.938 6.273 1.059 1 93.44 115 ASP B N 1
ATOM 2316 C CA . ASP B 1 115 ? 9.93 7.227 1.534 1 93.44 115 ASP B CA 1
ATOM 2317 C C . ASP B 1 115 ? 9.766 7.496 3.029 1 93.44 115 ASP B C 1
ATOM 2319 O O . ASP B 1 115 ? 10.75 7.715 3.736 1 93.44 115 ASP B O 1
ATOM 2323 N N . TRP B 1 116 ? 8.609 7.461 3.506 1 97.25 116 TRP B N 1
ATOM 2324 C CA . TRP B 1 116 ? 8.359 7.598 4.938 1 97.25 116 TRP B CA 1
ATOM 2325 C C . TRP B 1 116 ? 8.539 6.266 5.656 1 97.25 116 TRP B C 1
ATOM 2327 O O . TRP B 1 116 ? 9.211 6.199 6.688 1 97.25 116 TRP B O 1
ATOM 2337 N N . LEU B 1 117 ? 7.988 5.18 5.145 1 97.5 117 LEU B N 1
ATOM 2338 C CA . LEU B 1 117 ? 8.008 3.857 5.766 1 97.5 117 LEU B CA 1
ATOM 2339 C C . LEU B 1 117 ? 9.438 3.383 5.996 1 97.5 117 LEU B C 1
ATOM 2341 O O . LEU B 1 117 ? 9.727 2.744 7.012 1 97.5 117 LEU B O 1
ATOM 2345 N N . GLU B 1 118 ? 10.312 3.723 5.137 1 97.12 118 GLU B N 1
ATOM 2346 C CA . GLU B 1 118 ? 11.68 3.213 5.176 1 97.12 118 GLU B CA 1
ATOM 2347 C C . GLU B 1 118 ? 12.477 3.848 6.312 1 97.12 118 GLU B C 1
ATOM 2349 O O . GLU B 1 118 ? 13.562 3.375 6.66 1 97.12 118 GLU B O 1
ATOM 2354 N N . GLN B 1 119 ? 11.945 4.812 6.938 1 97.19 119 GLN B N 1
ATOM 2355 C CA . GLN B 1 119 ? 12.688 5.594 7.922 1 97.19 119 GLN B CA 1
ATOM 2356 C C . GLN B 1 119 ? 12.68 4.91 9.289 1 97.19 119 GLN B C 1
ATOM 2358 O O . GLN B 1 119 ? 13.43 5.293 10.188 1 97.19 119 GLN B O 1
ATOM 2363 N N . TRP B 1 120 ? 11.953 3.822 9.438 1 97.25 120 TRP B N 1
ATOM 2364 C CA . TRP B 1 120 ? 11.625 3.445 10.812 1 97.25 120 TRP B CA 1
ATOM 2365 C C . TRP B 1 120 ? 12.25 2.1 11.172 1 97.25 120 TRP B C 1
ATOM 2367 O O . TRP B 1 120 ? 11.953 1.534 12.227 1 97.25 120 TRP B O 1
ATOM 2377 N N . GLY B 1 121 ? 13.141 1.598 10.328 1 96.62 121 GLY B N 1
ATOM 2378 C CA . GLY B 1 121 ? 13.688 0.284 10.625 1 96.62 121 GLY B CA 1
ATOM 2379 C C . GLY B 1 121 ? 12.641 -0.81 10.656 1 96.62 121 GLY B C 1
ATOM 2380 O O . GLY B 1 121 ? 11.766 -0.865 9.781 1 96.62 121 GLY B O 1
ATOM 2381 N N . VAL B 1 122 ? 12.797 -1.656 11.625 1 98.12 122 VAL B N 1
ATOM 2382 C CA . VAL B 1 122 ? 11.805 -2.719 11.758 1 98.12 122 VAL B CA 1
ATOM 2383 C C . VAL B 1 122 ? 10.5 -2.141 12.297 1 98.12 122 VAL B C 1
ATOM 2385 O O . VAL B 1 122 ? 10.492 -1.442 13.312 1 98.12 122 VAL B O 1
ATOM 2388 N N . MET B 1 123 ? 9.477 -2.445 11.641 1 98.69 123 MET B N 1
ATOM 2389 C CA . MET B 1 123 ? 8.133 -2.021 12.023 1 98.69 123 MET B CA 1
ATOM 2390 C C . MET B 1 123 ? 7.223 -3.227 12.227 1 98.69 123 MET B C 1
ATOM 2392 O O . MET B 1 123 ? 7.234 -4.16 11.422 1 98.69 123 MET B O 1
ATOM 2396 N N . LYS B 1 124 ? 6.473 -3.178 13.312 1 98.75 124 LYS B N 1
ATOM 2397 C CA . LYS B 1 124 ? 5.406 -4.16 13.492 1 98.75 124 LYS B CA 1
ATOM 2398 C C . LYS B 1 124 ? 4.062 -3.609 13.016 1 98.75 124 LYS B C 1
ATOM 2400 O O . LYS B 1 124 ? 3.742 -2.447 13.266 1 98.75 124 LYS B O 1
ATOM 2405 N N . CYS B 1 125 ? 3.375 -4.41 12.328 1 98.5 125 CYS B N 1
ATOM 2406 C CA . CYS B 1 125 ? 2.049 -4.043 11.844 1 98.5 125 CYS B CA 1
ATOM 2407 C C . CYS B 1 125 ? 1.028 -5.125 12.188 1 98.5 125 CYS B C 1
ATOM 2409 O O . CYS B 1 125 ? 1.299 -6.316 12.016 1 98.5 125 CYS B O 1
ATOM 2411 N N . HIS B 1 126 ? -0.099 -4.734 12.695 1 98.38 126 HIS B N 1
ATOM 2412 C CA . HIS B 1 126 ? -1.28 -5.59 12.742 1 98.38 126 HIS B CA 1
ATOM 2413 C C . HIS B 1 126 ? -2.379 -5.059 11.828 1 98.38 126 HIS B C 1
ATOM 2415 O O . HIS B 1 126 ? -3.176 -4.211 12.234 1 98.38 126 HIS B O 1
ATOM 2421 N N . TRP B 1 127 ? -2.447 -5.602 10.688 1 97.31 127 TRP B N 1
ATOM 2422 C CA . TRP B 1 127 ? -3.258 -5.055 9.602 1 97.31 127 TRP B CA 1
ATOM 2423 C C . TRP B 1 127 ? -4.742 -5.148 9.93 1 97.31 127 TRP B C 1
ATOM 2425 O O . TRP B 1 127 ? -5.508 -4.227 9.648 1 97.31 127 TRP B O 1
ATOM 2435 N N . ALA B 1 128 ? -5.148 -6.188 10.523 1 95.38 128 ALA B N 1
ATOM 2436 C CA . ALA B 1 128 ? -6.551 -6.363 10.891 1 95.38 128 ALA B CA 1
ATOM 2437 C C . ALA B 1 128 ? -6.945 -5.41 12.016 1 95.38 128 ALA B C 1
ATOM 2439 O O . ALA B 1 128 ? -8.055 -4.867 12.023 1 95.38 128 ALA B O 1
ATOM 2440 N N . GLU B 1 129 ? -6.035 -5.254 12.93 1 96.31 129 GLU B N 1
ATOM 2441 C CA . GLU B 1 129 ? -6.316 -4.383 14.062 1 96.31 129 GLU B CA 1
ATOM 2442 C C . GLU B 1 129 ? -5.922 -2.941 13.766 1 96.31 129 GLU B C 1
ATOM 2444 O O . GLU B 1 129 ? -6.145 -2.049 14.594 1 96.31 129 GLU B O 1
ATOM 2449 N N . LYS B 1 130 ? -5.312 -2.676 12.742 1 96.81 130 LYS B N 1
ATOM 2450 C CA . LYS B 1 130 ? -5.074 -1.356 12.164 1 96.81 130 LYS B CA 1
ATOM 2451 C C . LYS B 1 130 ? -4.094 -0.553 13.016 1 96.81 130 LYS B C 1
ATOM 2453 O O . LYS B 1 130 ? -4.34 0.616 13.32 1 96.81 130 LYS B O 1
ATOM 2458 N N . TRP B 1 131 ? -2.98 -1.203 13.32 1 98 131 TRP B N 1
ATOM 2459 C CA . TRP B 1 131 ? -1.971 -0.397 14 1 98 131 TRP B CA 1
ATOM 2460 C C . TRP B 1 131 ? -0.574 -0.73 13.484 1 98 131 TRP B C 1
ATOM 2462 O O . TRP B 1 131 ? -0.353 -1.803 12.922 1 98 131 TRP B O 1
ATOM 2472 N N . ILE B 1 132 ? 0.312 0.25 13.664 1 98.62 132 ILE B N 1
ATOM 2473 C CA . ILE B 1 132 ? 1.73 0.1 13.352 1 98.62 132 ILE B CA 1
ATOM 2474 C C . ILE B 1 132 ? 2.568 0.513 14.562 1 98.62 132 ILE B C 1
ATOM 2476 O O . ILE B 1 132 ? 2.168 1.388 15.328 1 98.62 132 ILE B O 1
ATOM 2480 N N . GLN B 1 133 ? 3.664 -0.106 14.719 1 98.81 133 GLN B N 1
ATOM 2481 C CA . GLN B 1 133 ? 4.555 0.128 15.852 1 98.81 133 GLN B CA 1
ATOM 2482 C C . GLN B 1 133 ? 6.016 0.164 15.406 1 98.81 133 GLN B C 1
ATOM 2484 O O . GLN B 1 133 ? 6.465 -0.711 14.664 1 98.81 133 GLN B O 1
ATOM 2489 N N . PHE B 1 134 ? 6.746 1.175 15.828 1 98.5 134 PHE B N 1
ATOM 2490 C CA . PHE B 1 134 ? 8.141 1.337 15.422 1 98.5 134 PHE B CA 1
ATOM 2491 C C . PHE B 1 134 ? 8.883 2.25 16.391 1 98.5 134 PHE B C 1
ATOM 2493 O O . PHE B 1 134 ? 8.281 2.811 17.312 1 98.5 134 PHE B O 1
ATOM 2500 N N . GLN B 1 135 ? 10.211 2.328 16.172 1 98.31 135 GLN B N 1
ATOM 2501 C CA . GLN B 1 135 ? 11.055 3.189 17 1 98.31 135 GLN B CA 1
ATOM 2502 C C . GLN B 1 135 ? 11.008 4.633 16.5 1 98.31 135 GLN B C 1
ATOM 2504 O O . GLN B 1 135 ? 11.234 4.902 15.32 1 98.31 135 GLN B O 1
ATOM 2509 N N . HIS B 1 136 ? 10.648 5.52 17.391 1 96.69 136 HIS B N 1
ATOM 2510 C CA . HIS B 1 136 ? 10.602 6.953 17.125 1 96.69 136 HIS B CA 1
ATOM 2511 C C . HIS B 1 136 ? 11.227 7.746 18.266 1 96.69 136 HIS B C 1
ATOM 2513 O O . HIS B 1 136 ? 10.789 7.633 19.422 1 96.69 136 HIS B O 1
ATOM 2519 N N . GLU B 1 137 ? 12.328 8.484 17.906 1 95.06 137 GLU B N 1
ATOM 2520 C CA . GLU B 1 137 ? 13.031 9.305 18.891 1 95.06 137 GLU B CA 1
ATOM 2521 C C . GLU B 1 137 ? 13.445 8.484 20.094 1 95.06 137 GLU B C 1
ATOM 2523 O O . GLU B 1 137 ? 13.203 8.883 21.234 1 95.06 137 GLU B O 1
ATOM 2528 N N . GLY B 1 138 ? 13.898 7.301 19.844 1 94.5 138 GLY B N 1
ATOM 2529 C CA . GLY B 1 138 ? 14.484 6.461 20.875 1 94.5 138 GLY B CA 1
ATOM 2530 C C . GLY B 1 138 ? 13.453 5.648 21.641 1 94.5 138 GLY B C 1
ATOM 2531 O O . GLY B 1 138 ? 13.797 4.898 22.562 1 94.5 138 GLY B O 1
ATOM 2532 N N . LYS B 1 139 ? 12.18 5.777 21.297 1 96.94 139 LYS B N 1
ATOM 2533 C CA . LYS B 1 139 ? 11.125 5.027 21.969 1 96.94 139 LYS B CA 1
ATOM 2534 C C . LYS B 1 139 ? 10.273 4.254 20.953 1 96.94 139 LYS B C 1
ATOM 2536 O O . LYS B 1 139 ? 10.047 4.723 19.844 1 96.94 139 LYS B O 1
ATOM 2541 N N . GLU B 1 140 ? 9.852 3.164 21.438 1 97.75 140 GLU B N 1
ATOM 2542 C CA . GLU B 1 140 ? 8.883 2.416 20.641 1 97.75 140 GLU B CA 1
ATOM 2543 C C . GLU B 1 140 ? 7.488 3.021 20.766 1 97.75 140 GLU B C 1
ATOM 2545 O O . GLU B 1 140 ? 6.973 3.189 21.875 1 97.75 140 GLU B O 1
ATOM 2550 N N . ILE B 1 141 ? 6.922 3.367 19.672 1 98.31 141 ILE B N 1
ATOM 2551 C CA . ILE B 1 141 ? 5.582 3.936 19.703 1 98.31 141 ILE B CA 1
ATOM 2552 C C . ILE B 1 141 ? 4.629 3.068 18.875 1 98.31 141 ILE B C 1
ATOM 2554 O O . ILE B 1 141 ? 5.066 2.314 18 1 98.31 141 ILE B O 1
ATOM 2558 N N . LYS B 1 142 ? 3.355 3.189 19.219 1 98.56 142 LYS B N 1
ATOM 2559 C CA . LYS B 1 142 ? 2.277 2.508 18.5 1 98.56 142 LYS B CA 1
ATOM 2560 C C . LYS B 1 142 ? 1.233 3.504 18 1 98.56 142 LYS B C 1
ATOM 2562 O O . LYS B 1 142 ? 0.735 4.324 18.781 1 98.56 142 LYS B O 1
ATOM 2567 N N . LEU B 1 143 ? 1.021 3.5 16.734 1 98.38 143 LEU B N 1
ATOM 2568 C CA . LEU B 1 143 ? -0.013 4.332 16.125 1 98.38 143 LEU B CA 1
ATOM 2569 C C . LEU B 1 143 ? -1.216 3.488 15.719 1 98.38 143 LEU B C 1
ATOM 2571 O O . LEU B 1 143 ? -1.07 2.502 14.992 1 98.38 143 LEU B O 1
ATOM 2575 N N . GLN B 1 144 ? -2.33 3.883 16.203 1 97.62 144 GLN B N 1
ATOM 2576 C CA . GLN B 1 144 ? -3.578 3.172 15.945 1 97.62 144 GLN B CA 1
ATOM 2577 C C . GLN B 1 144 ? -4.363 3.832 14.812 1 97.62 144 GLN B C 1
ATOM 2579 O O . GLN B 1 144 ? -4.621 5.035 14.844 1 97.62 144 GLN B O 1
ATOM 2584 N N . GLY B 1 145 ? -4.656 3.006 13.797 1 96.25 145 GLY B N 1
ATOM 2585 C CA . GLY B 1 145 ? -5.535 3.484 12.734 1 96.25 145 GLY B CA 1
ATOM 2586 C C . GLY B 1 145 ? -6.984 3.594 13.172 1 96.25 145 GLY B C 1
ATOM 2587 O O . GLY B 1 145 ? -7.355 3.123 14.242 1 96.25 145 GLY B O 1
ATOM 2588 N N . VAL B 1 146 ? -7.727 4.227 12.289 1 90.56 146 VAL B N 1
ATOM 2589 C CA . VAL B 1 146 ? -9.164 4.359 12.508 1 90.56 146 VAL B CA 1
ATOM 2590 C C . VAL B 1 146 ? -9.836 2.996 12.375 1 90.56 146 VAL B C 1
ATOM 2592 O O . VAL B 1 146 ? -9.594 2.266 11.414 1 90.56 146 VAL B O 1
ATOM 2595 N N . LEU B 1 147 ? -10.578 2.576 13.359 1 87.81 147 LEU B N 1
ATOM 2596 C CA . LEU B 1 147 ? -11.297 1.312 13.344 1 87.81 147 LEU B CA 1
ATOM 2597 C C . LEU B 1 147 ? -12.734 1.514 12.867 1 87.81 147 LEU B C 1
ATOM 2599 O O . LEU B 1 147 ? -13.328 2.564 13.102 1 87.81 147 LEU B O 1
ATOM 2603 N N . PRO B 1 148 ? -13.078 0.492 12.039 1 71.56 148 PRO B N 1
ATOM 2604 C CA . PRO B 1 148 ? -14.477 0.622 11.633 1 71.56 148 PRO B CA 1
ATOM 2605 C C . PRO B 1 148 ? -15.438 0.72 12.812 1 71.56 148 PRO B C 1
ATOM 2607 O O . PRO B 1 148 ? -15.203 0.098 13.852 1 71.56 148 PRO B O 1
ATOM 2610 N N . VAL B 1 149 ? -16.078 1.815 12.977 1 57.34 149 VAL B N 1
ATOM 2611 C CA . VAL B 1 149 ? -17.047 1.966 14.047 1 57.34 149 VAL B CA 1
ATOM 2612 C C . VAL B 1 149 ? -18.031 0.796 14.023 1 57.34 149 VAL B C 1
ATOM 2614 O O . VAL B 1 149 ? -18.594 0.477 12.969 1 57.34 149 VAL B O 1
ATOM 2617 N N . GLN B 1 150 ? -17.672 -0.227 14.828 1 47.28 150 GLN B N 1
ATOM 2618 C CA . GLN B 1 150 ? -18.781 -1.155 14.969 1 47.28 150 GLN B CA 1
ATOM 2619 C C . GLN B 1 150 ? -20.109 -0.414 14.984 1 47.28 150 GLN B C 1
ATOM 2621 O O . GLN B 1 150 ? -20.328 0.48 15.812 1 47.28 150 GLN B O 1
ATOM 2626 N N . GLN B 1 151 ? -20.547 0.023 13.883 1 38.25 151 GLN B N 1
ATOM 2627 C CA . GLN B 1 151 ? -21.906 0.544 13.969 1 38.25 151 GLN B CA 1
ATOM 2628 C C . GLN B 1 151 ? -22.719 -0.234 14.992 1 38.25 151 GLN B C 1
ATOM 2630 O O . GLN B 1 151 ? -22.922 -1.442 14.852 1 38.25 151 GLN B O 1
ATOM 2635 N N . GLU B 1 152 ? -22.516 -0.096 16.25 1 35.47 152 GLU B N 1
ATOM 2636 C CA . GLU B 1 152 ? -23.766 -0.486 16.891 1 35.47 152 GLU B CA 1
ATOM 2637 C C . GLU B 1 152 ? -24.969 -0.093 16.031 1 35.47 152 GLU B C 1
ATOM 2639 O O . GLU B 1 152 ? -25.078 1.058 15.609 1 35.47 152 GLU B O 1
ATOM 2644 N N . VAL B 1 153 ? -25.406 -0.932 15.164 1 34.53 153 VAL B N 1
ATOM 2645 C CA . VAL B 1 153 ? -26.734 -0.626 14.656 1 34.53 153 VAL B CA 1
ATOM 2646 C C . VAL B 1 153 ? -27.469 0.278 15.641 1 34.53 153 VAL B C 1
ATOM 2648 O O . VAL B 1 153 ? -27.719 -0.114 16.781 1 34.53 153 VAL B O 1
ATOM 2651 N N . PRO B 1 154 ? -27.172 1.588 15.656 1 35.38 154 PRO B N 1
ATOM 2652 C CA . PRO B 1 154 ? -28.125 2.27 16.547 1 35.38 154 PRO B CA 1
ATOM 2653 C C . PRO B 1 154 ? -29.5 1.608 16.562 1 35.38 154 PRO B C 1
ATOM 2655 O O . PRO B 1 154 ? -29.922 1.027 15.555 1 35.38 154 PRO B O 1
ATOM 2658 N N . LYS B 1 155 ? -30.109 1.199 17.672 1 34.84 155 LYS B N 1
ATOM 2659 C CA . LYS B 1 155 ? -31.562 1.023 17.625 1 34.84 155 LYS B CA 1
ATOM 2660 C C . LYS B 1 155 ? -32.188 1.939 16.594 1 34.84 155 LYS B C 1
ATOM 2662 O O . LYS B 1 155 ? -31.594 2.93 16.172 1 34.84 155 LYS B O 1
ATOM 2667 N N . GLU B 1 156 ? -33.594 2.119 16.406 1 32.62 156 GLU B N 1
ATOM 2668 C CA . GLU B 1 156 ? -34.438 2.949 15.562 1 32.62 156 GLU B CA 1
ATOM 2669 C C . GLU B 1 156 ? -33.938 4.391 15.516 1 32.62 156 GLU B C 1
ATOM 2671 O O . GLU B 1 156 ? -33.969 5.094 16.531 1 32.62 156 GLU B O 1
ATOM 2676 N N . VAL B 1 157 ? -32.875 4.711 15.094 1 34.47 157 VAL B N 1
ATOM 2677 C CA . VAL B 1 157 ? -32.719 6.156 14.945 1 34.47 157 VAL B CA 1
ATOM 2678 C C . VAL B 1 157 ? -33.969 6.738 14.266 1 34.47 157 VAL B C 1
ATOM 2680 O O . VAL B 1 157 ? -34.312 6.328 13.164 1 34.47 157 VAL B O 1
ATOM 2683 N N . SER B 1 158 ? -34.844 7.328 15.055 1 35.56 158 SER B N 1
ATOM 2684 C CA . SER B 1 158 ? -36.031 7.992 14.531 1 35.56 158 SER B CA 1
ATOM 2685 C C . SER B 1 158 ? -35.688 8.977 13.422 1 35.56 158 SER B C 1
ATOM 2687 O O . SER B 1 158 ? -34.531 9.422 13.328 1 35.56 158 SER B O 1
ATOM 2689 N N . VAL B 1 159 ? -36.531 9.141 12.375 1 37.16 159 VAL B N 1
ATOM 2690 C CA . VAL B 1 159 ? -36.469 10.148 11.32 1 37.16 159 VAL B CA 1
ATOM 2691 C C . VAL B 1 159 ? -36 11.477 11.898 1 37.16 159 VAL B C 1
ATOM 2693 O O . VAL B 1 159 ? -35.219 12.188 11.273 1 37.16 159 VAL B O 1
ATOM 2696 N N . ASP B 1 160 ? -36.312 11.664 13.125 1 39.5 160 ASP B N 1
ATOM 2697 C CA . ASP B 1 160 ? -36.094 12.961 13.758 1 39.5 160 ASP B CA 1
ATOM 2698 C C . ASP B 1 160 ? -34.594 13.18 14.039 1 39.5 160 ASP B C 1
ATOM 2700 O O . ASP B 1 160 ? -34.062 14.281 13.867 1 39.5 160 ASP B O 1
ATOM 2704 N N . GLN B 1 161 ? -33.906 12.172 14.422 1 41.31 161 GLN B N 1
ATOM 2705 C CA . GLN B 1 161 ? -32.5 12.367 14.758 1 41.31 161 GLN B CA 1
ATO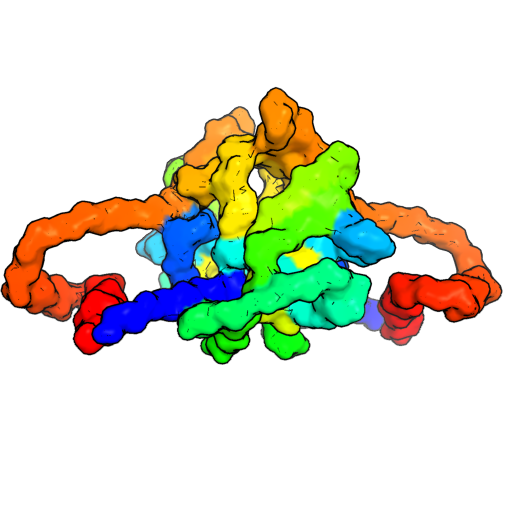M 2706 C C . GLN B 1 161 ? -31.641 12.492 13.5 1 41.31 161 GLN B C 1
ATOM 2708 O O . GLN B 1 161 ? -30.688 13.273 13.469 1 41.31 161 GLN B O 1
ATOM 2713 N N . LEU B 1 162 ? -32.062 11.781 12.516 1 41.81 162 LEU B N 1
ATOM 2714 C CA . LEU B 1 162 ? -31.422 11.953 11.211 1 41.81 162 LEU B CA 1
ATOM 2715 C C . LEU B 1 162 ? -31.609 13.367 10.695 1 41.81 162 LEU B C 1
ATOM 2717 O O . LEU B 1 162 ? -30.688 13.953 10.125 1 41.81 162 LEU B O 1
ATOM 2721 N N . LEU B 1 163 ? -32.719 13.961 10.938 1 39.22 163 LEU B N 1
ATOM 2722 C CA . LEU B 1 163 ? -33.031 15.336 10.555 1 39.22 163 LEU B CA 1
ATOM 2723 C C . LEU B 1 163 ? -32.188 16.312 11.383 1 39.22 163 LEU B C 1
ATOM 2725 O O . LEU B 1 163 ? -31.797 17.375 10.875 1 39.22 163 LEU B O 1
ATOM 2729 N N . LYS B 1 164 ? -31.891 16.062 12.547 1 43.56 164 LYS B N 1
ATOM 2730 C CA . LYS B 1 164 ? -31.094 16.984 13.352 1 43.56 164 LYS B CA 1
ATOM 2731 C C . LYS B 1 164 ? -29.641 17 12.898 1 43.56 164 LYS B C 1
ATOM 2733 O O . LYS B 1 164 ? -28.984 18.047 12.922 1 43.56 164 LYS B O 1
ATOM 2738 N N . TRP B 1 165 ? -29.109 15.852 12.602 1 41.28 165 TRP B N 1
ATOM 2739 C CA . TRP B 1 165 ? -27.734 15.852 12.102 1 41.28 165 TRP B CA 1
ATOM 2740 C C . TRP B 1 165 ? -27.656 16.531 10.734 1 41.28 165 TRP B C 1
ATOM 2742 O O . TRP B 1 165 ? -26.641 17.172 10.414 1 41.28 165 TRP B O 1
ATOM 2752 N N . GLU B 1 166 ? -28.594 16.406 9.812 1 38 166 GLU B N 1
ATOM 2753 C CA . GLU B 1 166 ? -28.641 17.219 8.602 1 38 166 GLU B CA 1
ATOM 2754 C C . GLU B 1 166 ? -28.562 18.703 8.93 1 38 166 GLU B C 1
ATOM 2756 O O . GLU B 1 166 ? -28.047 19.5 8.133 1 38 166 GLU B O 1
ATOM 2761 N N . LYS B 1 167 ? -29.188 19.031 9.977 1 40.28 167 LYS B N 1
ATOM 2762 C CA . LYS B 1 167 ? -29.109 20.453 10.281 1 40.28 167 LYS B CA 1
ATOM 2763 C C . LYS B 1 167 ? -27.688 20.844 10.719 1 40.28 167 LYS B C 1
ATOM 2765 O O . LYS B 1 167 ? -27.312 22.016 10.648 1 40.28 167 LYS B O 1
ATOM 2770 N N . GLY B 1 168 ? -26.984 19.938 11.516 1 36.5 168 GLY B N 1
ATOM 2771 C CA . GLY B 1 168 ? -25.594 20.328 11.758 1 36.5 168 GLY B CA 1
ATOM 2772 C C . GLY B 1 168 ? -24.672 19.953 10.617 1 36.5 168 GLY B C 1
ATOM 2773 O O . GLY B 1 168 ? -24.953 19.031 9.859 1 36.5 168 GLY B O 1
ATOM 2774 N N . ASN B 1 169 ? -23.844 20.859 9.898 1 32.72 169 ASN B N 1
ATOM 2775 C CA . ASN B 1 169 ? -22.969 20.906 8.734 1 32.72 169 ASN B CA 1
ATOM 2776 C C . ASN B 1 169 ? -22.016 19.719 8.703 1 32.72 169 ASN B C 1
ATOM 2778 O O . ASN B 1 169 ? -20.891 19.844 8.211 1 32.72 169 ASN B O 1
ATOM 2782 N N . ASP B 1 170 ? -22.391 18.734 9.484 1 33.66 170 ASP B N 1
ATOM 2783 C CA . ASP B 1 170 ? -21.406 17.656 9.484 1 33.66 170 ASP B CA 1
ATOM 2784 C C . ASP B 1 170 ? -21.516 16.812 8.219 1 33.66 170 ASP B C 1
ATOM 2786 O O . ASP B 1 170 ? -22.562 16.203 7.965 1 33.66 170 ASP B O 1
ATOM 2790 N N . VAL B 1 171 ? -20.812 17 7.145 1 34.78 171 VAL B N 1
ATOM 2791 C CA . VAL B 1 171 ? -20.656 16.391 5.824 1 34.78 171 VAL B CA 1
ATOM 2792 C C . VAL B 1 171 ? -20.516 14.875 5.969 1 34.78 171 VAL B C 1
ATOM 2794 O O . VAL B 1 171 ? -21 14.117 5.129 1 34.78 171 VAL B O 1
ATOM 2797 N N . TRP B 1 172 ? -20.031 14.398 7.008 1 33.94 172 TRP B N 1
ATOM 2798 C CA . TRP B 1 172 ? -19.812 12.953 7.117 1 33.94 172 TRP B CA 1
ATOM 2799 C C . TRP B 1 172 ? -21.141 12.227 7.305 1 33.94 172 TRP B C 1
ATOM 2801 O O . TRP B 1 172 ? -21.312 11.102 6.816 1 33.94 172 TRP B O 1
ATOM 2811 N N . ALA B 1 173 ? -22.141 12.852 7.969 1 33.66 173 ALA B N 1
ATOM 2812 C CA . ALA B 1 173 ? -23.438 12.219 8.195 1 33.66 173 ALA B CA 1
ATOM 2813 C C . ALA B 1 173 ? -24.188 12.023 6.875 1 33.66 173 ALA B C 1
ATOM 2815 O O . ALA B 1 173 ? -24.812 10.977 6.66 1 33.66 173 ALA B O 1
ATOM 2816 N N . THR B 1 174 ? -24.156 12.992 6.004 1 36.88 174 THR B N 1
ATOM 2817 C CA . THR B 1 174 ? -24.859 12.867 4.73 1 36.88 174 THR B CA 1
ATOM 2818 C C . THR B 1 174 ? -24.281 11.719 3.908 1 36.88 174 THR B C 1
ATOM 2820 O O . THR B 1 174 ? -25.016 10.969 3.266 1 36.88 174 THR B O 1
ATOM 2823 N N . ALA B 1 175 ? -23.031 11.414 3.982 1 34.03 175 ALA B N 1
ATOM 2824 C CA . ALA B 1 175 ? -22.422 10.367 3.174 1 34.03 175 ALA B CA 1
AT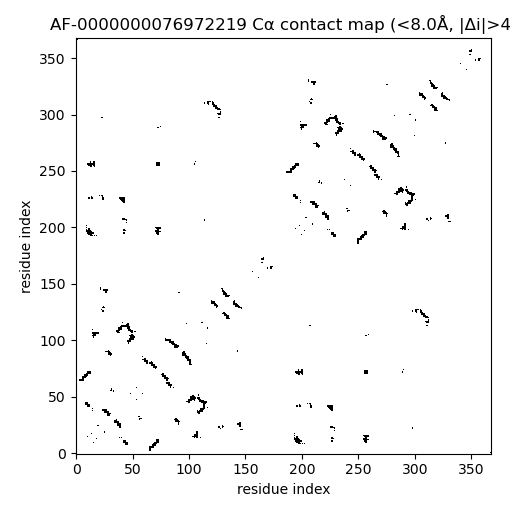OM 2825 C C . ALA B 1 175 ? -22.797 8.984 3.701 1 34.03 175 ALA B C 1
ATOM 2827 O O . ALA B 1 175 ? -23.078 8.07 2.922 1 34.03 175 ALA B O 1
ATOM 2828 N N . ILE B 1 176 ? -22.953 8.797 4.91 1 34.62 176 ILE B N 1
ATOM 2829 C CA . ILE B 1 176 ? -23.422 7.543 5.473 1 34.62 176 ILE B CA 1
ATOM 2830 C C . ILE B 1 176 ? -24.906 7.363 5.16 1 34.62 176 ILE B C 1
ATOM 2832 O O . ILE B 1 176 ? -25.344 6.273 4.785 1 34.62 176 ILE B O 1
ATOM 2836 N N . LEU B 1 177 ? -25.641 8.406 5.156 1 34 177 LEU B N 1
ATOM 2837 C CA . LEU B 1 177 ? -27.078 8.328 4.926 1 34 177 LEU B CA 1
ATOM 2838 C C . LEU B 1 177 ? -27.375 7.906 3.488 1 34 177 LEU B C 1
ATOM 2840 O O . LEU B 1 177 ? -28.297 7.109 3.246 1 34 177 LEU B O 1
ATOM 2844 N N . ASN B 1 178 ? -26.688 8.508 2.625 1 35.81 178 ASN B N 1
ATOM 2845 C CA . ASN B 1 178 ? -26.969 8.133 1.243 1 35.81 178 ASN B CA 1
ATOM 2846 C C . ASN B 1 178 ? -26.625 6.66 0.991 1 35.81 178 ASN B C 1
ATOM 2848 O O . ASN B 1 178 ? -27.266 6.016 0.152 1 35.81 178 ASN B O 1
ATOM 2852 N N . HIS B 1 179 ? -25.734 6.09 1.699 1 33.59 179 HIS B N 1
ATOM 2853 C CA . HIS B 1 179 ? -25.469 4.668 1.521 1 33.59 179 HIS B CA 1
ATOM 2854 C C . HIS B 1 179 ? -26.547 3.811 2.16 1 33.59 179 HIS B C 1
ATOM 2856 O O . HIS B 1 179 ? -26.812 2.697 1.701 1 33.59 179 HIS B O 1
ATOM 2862 N N . ILE B 1 180 ? -27.078 4.242 3.268 1 32.88 180 ILE B N 1
ATOM 2863 C CA . ILE B 1 180 ? -28.156 3.484 3.879 1 32.88 180 ILE B CA 1
ATOM 2864 C C . ILE B 1 180 ? -29.453 3.686 3.076 1 32.88 180 ILE B C 1
ATOM 2866 O O . ILE B 1 180 ? -30.203 2.738 2.863 1 32.88 180 ILE B O 1
ATOM 2870 N N . VAL B 1 181 ? -29.734 4.949 2.689 1 31.33 181 VAL B N 1
ATOM 2871 C CA . VAL B 1 181 ? -31.047 5.207 2.1 1 31.33 181 VAL B CA 1
ATOM 2872 C C . VAL B 1 181 ? -31.094 4.648 0.679 1 31.33 181 VAL B C 1
ATOM 2874 O O . VAL B 1 181 ? -32.156 4.457 0.117 1 31.33 181 VAL B O 1
ATOM 2877 N N . MET B 1 182 ? -29.984 4.727 -0.03 1 29.02 182 MET B N 1
ATOM 2878 C CA . MET B 1 182 ? -30.219 4.32 -1.414 1 29.02 182 MET B CA 1
ATOM 2879 C C . MET B 1 182 ? -30.359 2.807 -1.523 1 29.02 182 MET B C 1
ATOM 2881 O O . MET B 1 182 ? -30.156 2.238 -2.598 1 29.02 182 MET B O 1
ATOM 2885 N N . ALA B 1 183 ? -30.438 2.178 -0.389 1 28.95 183 ALA B N 1
ATOM 2886 C CA . ALA B 1 183 ? -31.016 0.858 -0.636 1 28.95 183 ALA B CA 1
ATOM 2887 C C . ALA B 1 183 ? -32.469 0.971 -1.089 1 28.95 183 ALA B C 1
ATOM 2889 O O . ALA B 1 183 ? -33.281 1.652 -0.45 1 28.95 183 ALA B O 1
ATOM 2890 N N . PRO B 1 184 ? -32.625 0.727 -2.402 1 31.56 184 PRO B N 1
ATOM 2891 C CA . PRO B 1 184 ? -34.062 0.572 -2.652 1 31.56 184 PRO B CA 1
ATOM 2892 C C . PRO B 1 184 ? -34.688 -0.474 -1.746 1 31.56 184 PRO B C 1
ATOM 2894 O O . PRO B 1 184 ? -34.031 -1.389 -1.271 1 31.56 184 PRO B O 1
#

pLDDT: mean 74.08, std 25.91, range [28.67, 98.81]

Secondary structure (DSSP, 8-state):
-------EEE--HHHHH----TTS-EEEEEETTEEEEEEE-TT-SS-EEEHHHHTTS----EEEEEEEEEE-TTS-EEEEEEEEEEEEEEETTEEEEEEEEEE--SS-SEEE-HHHHGGGSEEEEETTTTEEEEEETTEEEEEEPPP-------S---HHHHHHHHHTT-HHHHHHHHHHHT--/-------EEE--HHHHH----TTS-EEEEEETTEEEEEEE-TT-SS-EEEHHHHTTS----EEEEEEEEEE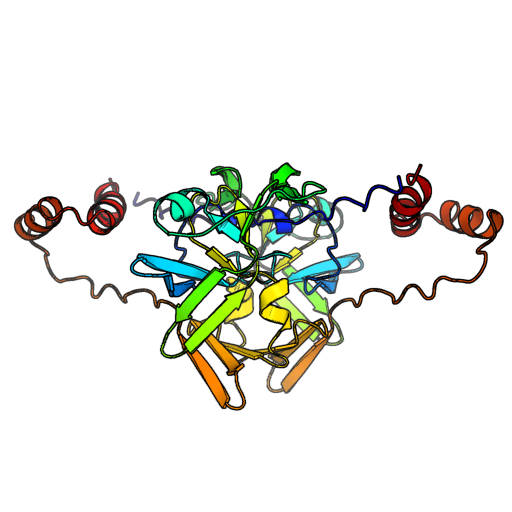-TTS-EEEEEEEEEEEEEEETTEEEEEEEEEE--SS-SEEE-HHHHGGGSEEEEETTTTEEEEEETTEEEEEEPPP-------S---HHHHHHHHHTT-HHHHHHHHHHHT--

Foldseek 3Di:
DPPDPAAAKEDELVLQQLPPDLQFQWFWWDFPNDTFIETEDAPIAFKAFEPVCPVVHPFDKDFDPHWHWYQYPVRDTDTFTIKRQWGWIGGPHDIDIHIHTYDHSNNGRMYHYPVNVVPFPDKDDDSRQRKIWGDDPNDIDMTHGDHDPPPPVPDCPDPVNLVVVVVVPPVVSVVVVCVVPPPD/DPPDPAAAKEDELVLQQLPPDLQFQWFWWDFPNDTFIETEDAPIAFKAFEPVCPVVHPFDKDFDPHWHWYQYPVRDTDTFTIKRQWGWIGGPHDIDIHIHTYDHSNRGRMYHYPVNVVPFPDKDDDSRQRKIWGDDPNDIDMTHGDHDPPPPVPDCPDPVNLVVVVVPPPVVSVVVVCVVPPPD